Protein AF-A0AA39JK22-F1 (afdb_monomer_lite)

pLDDT: mean 76.34, std 19.69, range [29.34, 96.56]

Sequence (256 aa):
MARPQKKILRDWFTLPRMKRILALLNHPTPYADADSDYSNRDTYIDVVFRILETCFSYKVASALDAFMEADVVDFLGQNRCRYQCVDALAAYITRVSMTERRSSSDTIHLESSTSRSRVDYLYQPNNLFTIAVILAFNQSKWQDSVQSHRKIKQNILALVQLRPNAAAWASCRSRLMHLSRDTHYFATLQLPNFGQIVHAKPEEVQILKGNLQVALDALSECFESRVEAPQSDRDLGAGSIFASKTQTALRRLKRV

Organism: NCBI:txid47425

Secondary structure (DSSP, 8-state):
---HHHHHHHHH--HHHHHHHHHTTSPPPS---TT-SS-HHHHHHHHHHHHHHHHHHTT-HHHHHHHHHTTHHHHHHHS---HHHHHHHHHHHHHHHHHHHHHTTS--TTSHHHHHHHHHHHTSHHHHHHHHHHHHT---TTS-HHHHHHHHHHHHHHHHHH-TT-THHHHHHHHHHHHHH-HHHHHH-EEEETTEEEEPPHHHHHHHHHHHHHHHHHHHHHHHTTT-S--------------SSHHHHHHHTT--

Foldseek 3Di:
DPDPVLVVLQVVDALVNLLVLLVLLVDDDPDPPVPPLFDVSVVSVLVNLVNLLVCLVSLRPSSLVSCLVSVVLVSLVVVDADLSNLSSLLSSLLSLLVVVVVVVVDPDPDCPVVSVVSLVSCLDLSNVLSNLLNLLLNDDVPDDLVVSLVSSLVSLVSNCVSPVPRPSLVSSLVVLVVVLVDPVCLQQHWYDDPNDTHRQDPVSNVSSSVSSVSNSVSSCVSPVVVVPPDPDDDDDDDDDDDDDDVVVVVVVVVPD

Structure (mmCIF, N/CA/C/O backbone):
data_AF-A0AA39JK22-F1
#
_entry.id   AF-A0AA39JK22-F1
#
loop_
_atom_site.group_PDB
_atom_site.id
_atom_site.type_symbol
_atom_site.label_atom_id
_atom_site.label_alt_id
_atom_site.label_comp_id
_atom_site.label_asym_id
_atom_site.label_entity_id
_atom_site.label_seq_id
_atom_site.pdbx_PDB_ins_code
_atom_site.Cartn_x
_atom_site.Cartn_y
_atom_site.Cartn_z
_atom_site.occupancy
_atom_site.B_iso_or_equiv
_atom_site.auth_seq_id
_atom_site.auth_comp_id
_atom_site.auth_asym_id
_atom_site.auth_atom_id
_atom_site.pdbx_PDB_model_num
ATOM 1 N N . MET A 1 1 ? 26.070 15.175 -14.265 1.00 40.62 1 MET A N 1
ATOM 2 C CA . MET A 1 1 ? 26.907 14.209 -13.515 1.00 40.62 1 MET A CA 1
ATOM 3 C C . MET A 1 1 ? 26.036 13.400 -12.558 1.00 40.62 1 MET A C 1
ATOM 5 O O . MET A 1 1 ? 25.379 13.985 -11.706 1.00 40.62 1 MET A O 1
ATOM 9 N N . ALA A 1 2 ? 25.945 12.076 -12.716 1.00 47.75 2 ALA A N 1
ATOM 10 C CA . ALA A 1 2 ? 25.246 11.234 -11.740 1.00 47.75 2 ALA A CA 1
ATOM 11 C C . ALA A 1 2 ? 26.110 11.106 -10.475 1.00 47.75 2 ALA A C 1
ATOM 13 O O . ALA A 1 2 ? 27.293 10.798 -10.587 1.00 47.75 2 ALA A O 1
ATOM 14 N N . ARG A 1 3 ? 25.533 11.341 -9.286 1.00 55.44 3 ARG A N 1
ATOM 15 C CA . ARG A 1 3 ? 26.237 11.156 -8.004 1.00 55.44 3 ARG A CA 1
ATOM 16 C C . ARG A 1 3 ? 26.810 9.726 -7.937 1.00 55.44 3 ARG A C 1
ATOM 18 O O . ARG A 1 3 ? 26.056 8.800 -8.249 1.00 55.44 3 ARG A O 1
ATOM 25 N N . PRO A 1 4 ? 28.075 9.524 -7.526 1.00 61.31 4 PRO A N 1
ATOM 26 C CA . PRO A 1 4 ? 28.760 8.224 -7.575 1.00 61.31 4 PRO A CA 1
ATOM 27 C C . PRO A 1 4 ? 27.971 7.090 -6.898 1.00 61.31 4 PRO A C 1
ATOM 29 O O . PRO A 1 4 ? 27.881 5.990 -7.440 1.00 61.31 4 PRO A O 1
ATOM 32 N N . GLN A 1 5 ? 27.258 7.392 -5.809 1.00 67.75 5 GLN A N 1
ATOM 33 C CA . GLN A 1 5 ? 26.356 6.459 -5.118 1.00 67.75 5 GLN A CA 1
ATOM 34 C C . GLN A 1 5 ? 25.259 5.867 -6.026 1.00 67.75 5 GLN A C 1
ATOM 36 O O . GLN A 1 5 ? 24.953 4.682 -5.948 1.00 67.75 5 GLN A O 1
ATOM 41 N N . LYS A 1 6 ? 24.688 6.653 -6.949 1.00 70.12 6 LYS A N 1
ATOM 42 C CA . LYS A 1 6 ? 23.603 6.196 -7.838 1.00 70.12 6 LYS A CA 1
ATOM 43 C C . LYS A 1 6 ? 24.091 5.230 -8.924 1.00 70.12 6 LYS A C 1
ATOM 45 O O . LYS A 1 6 ? 23.291 4.477 -9.478 1.00 70.12 6 LYS A O 1
ATOM 50 N N . LYS A 1 7 ? 25.369 5.307 -9.304 1.00 76.19 7 LYS A N 1
ATOM 51 C CA . LYS A 1 7 ? 25.965 4.368 -10.262 1.00 76.19 7 LYS A CA 1
ATOM 52 C C . LYS A 1 7 ? 26.197 3.021 -9.573 1.00 76.19 7 LYS A C 1
ATOM 54 O O . LYS A 1 7 ? 25.651 2.027 -10.026 1.00 76.19 7 LYS A O 1
ATOM 59 N N . ILE A 1 8 ? 26.835 3.044 -8.402 1.00 79.94 8 ILE A N 1
ATOM 60 C CA . ILE A 1 8 ? 27.099 1.854 -7.578 1.00 79.94 8 ILE A CA 1
ATOM 61 C C . ILE A 1 8 ? 25.810 1.078 -7.283 1.00 79.94 8 ILE A C 1
ATOM 63 O O . ILE A 1 8 ? 25.758 -0.125 -7.503 1.00 79.94 8 ILE A O 1
ATOM 67 N N . LEU A 1 9 ? 24.742 1.760 -6.854 1.00 77.56 9 LEU A N 1
ATOM 68 C CA . LEU A 1 9 ? 23.468 1.095 -6.556 1.00 77.56 9 LEU A CA 1
ATOM 69 C C . LEU A 1 9 ? 22.842 0.429 -7.790 1.00 77.56 9 LEU A C 1
ATOM 71 O O . LEU A 1 9 ? 22.281 -0.655 -7.677 1.00 77.56 9 LEU A O 1
ATOM 75 N N . ARG A 1 10 ? 22.945 1.044 -8.974 1.00 76.81 10 ARG A N 1
ATOM 76 C CA . ARG A 1 10 ? 22.403 0.457 -10.211 1.00 76.81 10 ARG A CA 1
ATOM 77 C C . ARG A 1 10 ? 23.209 -0.750 -10.678 1.00 76.81 10 ARG A C 1
ATOM 79 O O . ARG A 1 10 ? 22.608 -1.743 -11.069 1.00 76.81 10 ARG A O 1
ATOM 86 N N . ASP A 1 11 ? 24.531 -0.669 -10.584 1.00 82.12 11 ASP A N 1
ATOM 87 C CA . ASP A 1 11 ? 25.431 -1.756 -10.974 1.00 82.12 11 ASP A CA 1
ATOM 88 C C . ASP A 1 11 ? 25.330 -2.932 -9.984 1.00 82.12 11 ASP A C 1
ATOM 90 O O . ASP A 1 11 ? 25.465 -4.097 -10.359 1.00 82.12 11 ASP A O 1
ATOM 94 N N . TRP A 1 12 ? 25.041 -2.640 -8.711 1.00 84.25 12 TRP A N 1
ATOM 95 C CA . TRP A 1 12 ? 24.915 -3.656 -7.675 1.00 84.25 12 TRP A CA 1
ATOM 96 C C . TRP A 1 12 ? 23.549 -4.347 -7.654 1.00 84.25 12 TRP A C 1
ATOM 98 O O . TRP A 1 12 ? 23.503 -5.567 -7.498 1.00 84.25 12 TRP A O 1
ATOM 108 N N . PHE A 1 13 ? 22.446 -3.608 -7.817 1.00 87.62 13 PHE A N 1
ATOM 109 C CA . PHE A 1 13 ? 21.076 -4.131 -7.738 1.00 87.62 13 PHE A CA 1
ATOM 110 C C . PHE A 1 13 ? 20.516 -4.511 -9.117 1.00 87.62 13 PHE A C 1
ATOM 112 O O . PHE A 1 13 ? 19.546 -3.942 -9.627 1.00 87.62 13 PHE A O 1
ATOM 119 N N . THR A 1 14 ? 21.138 -5.519 -9.726 1.00 89.06 14 THR A N 1
ATOM 120 C CA . THR A 1 14 ? 20.622 -6.174 -10.935 1.00 89.06 14 THR A CA 1
ATOM 121 C C . THR A 1 14 ? 19.359 -6.986 -10.630 1.00 89.06 14 THR A C 1
ATOM 123 O O . THR A 1 14 ? 19.131 -7.385 -9.486 1.00 89.06 14 THR A O 1
ATOM 126 N N . LEU A 1 15 ? 18.539 -7.275 -11.647 1.00 84.19 15 LEU A N 1
ATOM 127 C CA . LEU A 1 15 ? 17.299 -8.045 -11.473 1.00 84.19 15 LEU A CA 1
ATOM 128 C C . LEU A 1 15 ? 17.522 -9.412 -10.786 1.00 84.19 15 LEU A C 1
ATOM 130 O O . LEU A 1 15 ? 16.828 -9.682 -9.806 1.00 84.19 15 LEU A O 1
ATOM 134 N N . PRO A 1 16 ? 18.518 -10.242 -11.170 1.00 89.81 16 PRO A N 1
ATOM 135 C CA . PRO A 1 16 ? 18.784 -11.500 -10.468 1.00 89.81 16 PRO A CA 1
ATOM 136 C C . PRO A 1 16 ? 19.134 -11.315 -8.986 1.00 89.81 16 PRO A C 1
ATOM 138 O O . PRO A 1 16 ? 18.730 -12.119 -8.149 1.00 89.81 16 PRO A O 1
ATOM 141 N N . ARG A 1 17 ? 19.869 -10.251 -8.638 1.00 89.00 17 ARG A N 1
ATOM 142 C CA . ARG A 1 17 ? 20.216 -9.954 -7.240 1.00 89.00 17 ARG A CA 1
ATOM 143 C C . ARG A 1 17 ? 19.007 -9.468 -6.452 1.00 89.00 17 ARG A C 1
ATOM 145 O O . ARG A 1 17 ? 18.810 -9.930 -5.334 1.00 89.00 17 ARG A O 1
ATOM 152 N N . MET A 1 18 ? 18.172 -8.613 -7.043 1.00 91.94 18 MET A N 1
ATOM 153 C CA . MET A 1 18 ? 16.914 -8.190 -6.424 1.00 91.94 18 MET A CA 1
ATOM 154 C C . MET A 1 18 ? 15.997 -9.382 -6.142 1.00 91.94 18 MET A C 1
ATOM 156 O O . MET A 1 18 ? 15.485 -9.495 -5.034 1.00 91.94 18 MET A O 1
ATOM 160 N N . LYS A 1 19 ? 15.861 -10.319 -7.088 1.00 88.75 19 LYS A N 1
ATOM 161 C CA . LYS A 1 19 ? 15.086 -11.552 -6.881 1.00 88.75 19 LYS A CA 1
ATOM 162 C C . LYS A 1 19 ? 15.618 -12.394 -5.720 1.00 88.75 19 LYS A C 1
ATOM 164 O O . LYS A 1 19 ? 14.830 -12.859 -4.908 1.00 88.75 19 LYS A O 1
ATOM 169 N N . ARG A 1 20 ? 16.942 -12.547 -5.592 1.00 88.50 20 ARG A N 1
ATOM 170 C CA . ARG A 1 20 ? 17.552 -13.258 -4.449 1.00 88.50 20 ARG A CA 1
ATOM 171 C C . ARG A 1 20 ? 17.284 -12.566 -3.115 1.00 88.50 20 ARG A C 1
ATOM 173 O O . ARG A 1 20 ? 17.022 -13.246 -2.134 1.00 88.50 20 ARG A O 1
ATOM 180 N N . ILE A 1 21 ? 17.338 -11.234 -3.079 1.00 88.44 21 ILE A N 1
ATOM 181 C CA . ILE A 1 21 ? 17.017 -10.460 -1.872 1.00 88.44 21 ILE A CA 1
ATOM 182 C C . ILE A 1 21 ? 15.548 -10.662 -1.493 1.00 88.44 21 ILE A C 1
ATOM 184 O O . ILE A 1 21 ? 15.252 -10.912 -0.332 1.00 88.44 21 ILE A O 1
ATOM 188 N N . LEU A 1 22 ? 14.632 -10.602 -2.463 1.00 89.25 22 LEU A N 1
ATOM 189 C CA . LEU A 1 22 ? 13.202 -10.798 -2.211 1.00 89.25 22 LEU A CA 1
ATOM 190 C C . LEU A 1 22 ? 12.846 -12.242 -1.858 1.00 89.25 22 LEU A C 1
ATOM 192 O O . LEU A 1 22 ? 11.923 -12.453 -1.081 1.00 89.25 22 LEU A O 1
ATOM 196 N N . ALA A 1 23 ? 13.610 -13.229 -2.330 1.00 87.12 23 ALA A N 1
ATOM 197 C CA . ALA A 1 23 ? 13.442 -14.619 -1.911 1.00 87.12 23 ALA A CA 1
ATOM 198 C C . ALA A 1 23 ? 13.618 -14.804 -0.390 1.00 87.12 23 ALA A C 1
ATOM 200 O O . ALA A 1 23 ? 13.025 -15.717 0.178 1.00 87.12 23 ALA A O 1
ATOM 201 N N . LEU A 1 24 ? 14.353 -13.911 0.290 1.00 84.12 24 LEU A N 1
ATOM 202 C CA . LEU A 1 24 ? 14.482 -13.919 1.754 1.00 84.12 24 LEU A CA 1
ATOM 203 C C . LEU A 1 24 ? 13.151 -13.683 2.478 1.00 84.12 24 LEU A C 1
ATOM 205 O O . LEU A 1 24 ? 13.011 -14.128 3.612 1.00 84.12 24 LEU A O 1
ATOM 209 N N . LEU A 1 25 ? 12.167 -13.044 1.834 1.00 82.69 25 LEU A N 1
ATOM 210 C CA . LEU A 1 25 ? 10.823 -12.892 2.402 1.00 82.69 25 LEU A CA 1
ATOM 211 C C . LEU A 1 25 ? 10.130 -14.255 2.583 1.00 82.69 25 LEU A C 1
ATOM 213 O O . LEU A 1 25 ? 9.384 -14.450 3.541 1.00 82.69 25 LEU A O 1
ATOM 217 N N . ASN A 1 26 ? 10.438 -15.217 1.707 1.00 75.62 26 ASN A N 1
ATOM 218 C CA . ASN A 1 26 ? 9.803 -16.535 1.664 1.00 75.62 26 ASN A CA 1
ATOM 219 C C . ASN A 1 26 ? 10.617 -17.638 2.359 1.00 75.62 26 ASN A C 1
ATOM 221 O O . ASN A 1 26 ? 10.155 -18.776 2.436 1.00 75.62 26 ASN A O 1
ATOM 225 N N . HIS A 1 27 ? 11.820 -17.343 2.862 1.00 65.69 27 HIS A N 1
ATOM 226 C CA . HIS A 1 27 ? 12.630 -18.353 3.536 1.00 65.69 27 HIS A CA 1
ATOM 227 C C . HIS A 1 27 ? 12.126 -18.607 4.970 1.00 65.69 27 HIS A C 1
ATOM 229 O O . HIS A 1 27 ? 12.037 -17.662 5.762 1.00 65.69 27 HIS A O 1
ATOM 235 N N . PRO A 1 28 ? 11.844 -19.869 5.354 1.00 53.09 28 PRO A N 1
ATOM 236 C CA . PRO A 1 28 ? 11.747 -20.225 6.763 1.00 53.09 28 PRO A CA 1
ATOM 237 C C . PRO A 1 28 ? 13.120 -19.986 7.399 1.00 53.09 28 PRO A C 1
ATOM 239 O O . PRO A 1 28 ? 14.148 -20.373 6.841 1.00 53.09 28 PRO A O 1
ATOM 242 N N . THR A 1 29 ? 13.160 -19.289 8.532 1.00 51.12 29 THR A N 1
ATOM 243 C CA . THR A 1 29 ? 14.421 -18.991 9.213 1.00 51.12 29 THR A CA 1
ATOM 244 C C . THR A 1 29 ? 15.144 -20.278 9.596 1.00 51.12 29 THR A C 1
ATOM 246 O O . THR A 1 29 ? 14.551 -21.091 10.301 1.00 51.12 29 THR A O 1
ATOM 249 N N . PRO A 1 30 ? 16.422 -20.456 9.213 1.00 41.69 30 PRO A N 1
ATOM 250 C CA . PRO A 1 30 ? 17.189 -21.646 9.583 1.00 41.69 30 PRO A CA 1
ATOM 251 C C . PRO A 1 30 ? 17.598 -21.683 11.066 1.00 41.69 30 PRO A C 1
ATOM 253 O O . PRO A 1 30 ? 18.107 -22.696 11.523 1.00 41.69 30 PRO A O 1
ATOM 256 N N . TYR A 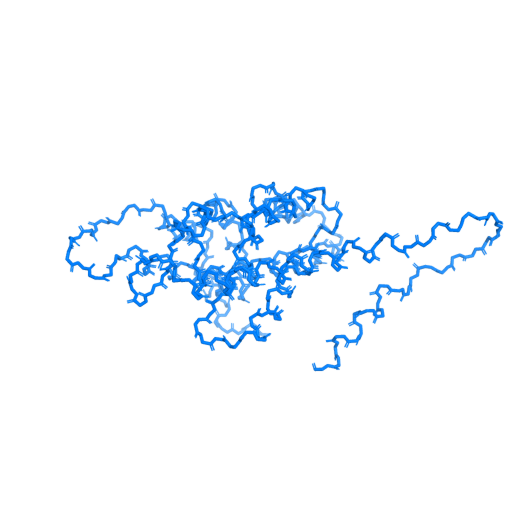1 31 ? 17.356 -20.604 11.817 1.00 44.81 31 TYR A N 1
ATOM 257 C CA . TYR A 1 31 ? 17.679 -20.479 13.238 1.00 44.81 31 TYR A CA 1
ATOM 258 C C . TYR A 1 31 ? 16.470 -19.919 13.981 1.00 44.81 31 TYR A C 1
ATOM 260 O O . TYR A 1 31 ? 16.361 -18.711 14.191 1.00 44.81 31 TYR A O 1
ATOM 268 N N . ALA A 1 32 ? 15.523 -20.795 14.294 1.00 44.53 32 ALA A N 1
ATOM 269 C CA . ALA A 1 32 ? 14.542 -20.554 15.340 1.00 44.53 32 ALA A CA 1
ATOM 270 C C . ALA A 1 32 ? 14.982 -21.367 16.563 1.00 44.53 32 ALA A C 1
ATOM 272 O O . ALA A 1 32 ? 14.368 -22.378 16.892 1.00 44.53 32 ALA A O 1
ATOM 273 N N . ASP A 1 33 ? 16.091 -20.964 17.187 1.00 45.91 33 ASP A N 1
ATOM 274 C CA . ASP A 1 33 ? 16.346 -21.394 18.559 1.00 45.91 33 ASP A CA 1
ATOM 275 C C . ASP A 1 33 ? 15.287 -20.719 19.431 1.00 45.91 33 ASP A C 1
ATOM 277 O O . ASP A 1 33 ? 15.063 -19.510 19.332 1.00 45.91 33 ASP A O 1
ATOM 281 N N . ALA A 1 34 ? 14.601 -21.520 20.244 1.00 49.53 34 ALA A N 1
ATOM 282 C CA . ALA A 1 34 ? 13.425 -21.123 21.016 1.00 49.53 34 ALA A CA 1
ATOM 283 C C . ALA A 1 34 ? 13.681 -19.993 22.039 1.00 49.53 34 ALA A C 1
ATOM 285 O O . ALA A 1 34 ? 12.722 -19.465 22.594 1.00 49.53 34 ALA A O 1
ATOM 286 N N . ASP A 1 35 ? 14.944 -19.599 22.235 1.00 47.78 35 ASP A N 1
ATOM 287 C CA . ASP A 1 35 ? 15.392 -18.642 23.250 1.00 47.78 35 ASP A CA 1
ATOM 288 C C . ASP A 1 35 ? 15.907 -17.303 22.689 1.00 47.78 35 ASP A C 1
ATOM 290 O O . ASP A 1 35 ? 16.307 -16.433 23.464 1.00 47.78 35 ASP A O 1
ATOM 294 N N . SER A 1 36 ? 15.919 -17.076 21.366 1.00 48.78 36 SER A N 1
ATOM 295 C CA . SER A 1 36 ? 16.284 -15.746 20.856 1.00 48.78 36 SER A CA 1
ATOM 296 C C . SER A 1 36 ? 15.066 -14.820 20.848 1.00 48.78 36 SER A C 1
ATOM 298 O O . SER A 1 36 ? 14.185 -14.955 20.000 1.00 48.78 36 SER A O 1
ATOM 300 N N . ASP A 1 37 ? 15.079 -13.821 21.733 1.00 50.34 37 ASP A N 1
ATOM 301 C CA . ASP A 1 37 ? 14.089 -12.731 21.884 1.00 50.34 37 ASP A CA 1
ATOM 302 C C . ASP A 1 37 ? 13.897 -11.854 20.615 1.00 50.34 37 ASP A C 1
ATOM 304 O O . ASP A 1 37 ? 13.168 -10.864 20.612 1.00 50.34 37 ASP A O 1
ATOM 308 N N . TYR A 1 38 ? 14.564 -12.221 19.518 1.00 51.81 38 TYR A N 1
ATOM 309 C CA . TYR A 1 38 ? 14.468 -11.655 18.180 1.00 51.81 38 TYR A CA 1
ATOM 310 C C . TYR A 1 38 ? 14.387 -12.806 17.179 1.00 51.81 38 TYR A C 1
ATOM 312 O O . TYR A 1 38 ? 15.383 -13.492 16.943 1.00 51.81 38 TYR A O 1
ATOM 320 N N . SER A 1 39 ? 13.243 -13.012 16.524 1.00 57.62 39 SER A N 1
ATOM 321 C CA . SER A 1 39 ? 13.246 -13.918 15.377 1.00 57.62 39 SER A CA 1
ATOM 322 C C . SER A 1 39 ? 14.123 -13.271 14.297 1.00 57.62 39 SER A C 1
ATOM 324 O O . SER A 1 39 ? 13.836 -12.171 13.819 1.00 57.62 39 SER A O 1
ATOM 326 N N . ASN A 1 40 ? 15.224 -13.923 13.906 1.00 64.19 40 ASN A N 1
ATOM 327 C CA . ASN A 1 40 ? 16.109 -13.454 12.827 1.00 64.19 40 ASN A CA 1
ATOM 328 C C . ASN A 1 40 ? 15.316 -13.025 11.571 1.00 64.19 40 ASN A C 1
ATOM 330 O O . ASN A 1 40 ? 15.729 -12.135 10.827 1.00 64.19 40 ASN A O 1
ATOM 334 N N . ARG A 1 41 ? 14.133 -13.622 11.376 1.00 69.31 41 ARG A N 1
ATOM 335 C CA . ARG A 1 41 ? 13.179 -13.353 10.299 1.00 69.31 41 ARG A CA 1
ATOM 336 C C . ARG A 1 41 ? 12.742 -11.898 10.235 1.00 69.31 41 ARG A C 1
ATOM 338 O O . ARG A 1 41 ? 12.692 -11.330 9.146 1.00 69.31 41 ARG A O 1
ATOM 345 N N . ASP A 1 42 ? 12.420 -11.304 11.377 1.00 72.56 42 ASP A N 1
ATOM 346 C CA . ASP A 1 42 ? 11.807 -9.982 11.408 1.00 72.56 42 ASP A CA 1
ATOM 347 C C . ASP A 1 42 ? 12.811 -8.908 11.003 1.00 72.56 42 ASP A C 1
ATOM 349 O O . ASP A 1 42 ? 12.502 -8.052 10.174 1.00 72.56 42 ASP A O 1
ATOM 353 N N . THR A 1 43 ? 14.048 -9.050 11.477 1.00 74.38 43 THR A N 1
ATOM 354 C CA . THR A 1 43 ? 15.184 -8.233 11.054 1.00 74.38 43 THR A CA 1
ATOM 355 C C . THR A 1 43 ? 15.443 -8.365 9.553 1.00 74.38 43 THR A C 1
ATOM 357 O O . THR A 1 43 ? 15.669 -7.356 8.884 1.00 74.38 43 THR A O 1
ATOM 360 N N . TYR A 1 44 ? 15.384 -9.578 8.987 1.00 79.62 44 TYR A N 1
ATOM 361 C CA . TYR A 1 44 ? 15.562 -9.761 7.542 1.00 79.62 44 TYR A CA 1
ATOM 362 C C . TYR A 1 44 ? 14.472 -9.060 6.730 1.00 79.62 44 TYR A C 1
ATOM 364 O O . TYR A 1 44 ? 14.795 -8.375 5.759 1.00 79.62 44 TYR A O 1
ATOM 372 N N . ILE A 1 45 ? 13.206 -9.181 7.135 1.00 82.31 45 ILE A N 1
ATOM 373 C CA . ILE A 1 45 ? 12.083 -8.503 6.473 1.00 82.31 45 ILE A CA 1
ATOM 374 C C . ILE A 1 45 ? 12.294 -6.983 6.493 1.00 82.31 45 ILE A C 1
ATOM 376 O O . ILE A 1 45 ? 12.198 -6.329 5.452 1.00 82.31 45 ILE A O 1
ATOM 380 N N . ASP A 1 46 ? 12.656 -6.423 7.646 1.00 81.12 46 ASP A N 1
ATOM 381 C CA . ASP A 1 46 ? 12.880 -4.986 7.800 1.00 81.12 46 ASP A CA 1
ATOM 382 C C . ASP A 1 46 ? 14.052 -4.493 6.931 1.00 81.12 46 ASP A C 1
ATOM 384 O O . ASP A 1 46 ? 13.960 -3.449 6.276 1.00 81.12 46 ASP A O 1
ATOM 388 N N . VAL A 1 47 ? 15.142 -5.268 6.862 1.00 84.31 47 VAL A N 1
ATOM 389 C CA . VAL A 1 47 ? 16.291 -4.986 5.987 1.00 84.31 47 VAL A CA 1
ATOM 390 C C . VAL A 1 47 ? 15.886 -5.030 4.513 1.00 84.31 47 VAL A C 1
ATOM 392 O O . VAL A 1 47 ? 16.257 -4.128 3.757 1.00 84.31 47 VAL A O 1
ATOM 395 N N . VAL A 1 48 ? 15.099 -6.026 4.092 1.00 90.12 48 VAL A N 1
ATOM 396 C CA . VAL A 1 48 ? 14.612 -6.138 2.707 1.00 90.12 48 VAL A CA 1
ATOM 397 C C . VAL A 1 48 ? 13.781 -4.913 2.324 1.00 90.12 48 VAL A C 1
ATOM 399 O O . VAL A 1 48 ? 14.039 -4.307 1.280 1.00 90.12 48 VAL A O 1
ATOM 402 N N . PHE A 1 49 ? 12.838 -4.485 3.169 1.00 90.44 49 PHE A N 1
ATOM 403 C CA . PHE A 1 49 ? 12.021 -3.302 2.879 1.00 90.44 49 PHE A CA 1
ATOM 404 C C . PHE A 1 49 ? 12.836 -2.007 2.860 1.00 90.44 49 PHE A C 1
ATOM 406 O O . PHE A 1 49 ? 12.607 -1.161 1.994 1.00 90.44 49 PHE A O 1
ATOM 413 N N . ARG A 1 50 ? 13.861 -1.880 3.707 1.00 89.00 50 ARG A N 1
ATOM 414 C CA . ARG A 1 50 ? 14.779 -0.731 3.669 1.00 89.00 50 ARG A CA 1
ATOM 415 C C . ARG A 1 50 ? 15.628 -0.693 2.394 1.00 89.00 50 ARG A C 1
ATOM 417 O O . ARG A 1 50 ? 15.863 0.378 1.824 1.00 89.00 50 ARG A O 1
ATOM 424 N N . ILE A 1 51 ? 16.073 -1.857 1.912 1.00 90.94 51 ILE A N 1
ATOM 425 C CA . ILE A 1 51 ? 16.763 -1.980 0.619 1.00 90.94 51 ILE A CA 1
ATOM 426 C C . ILE A 1 51 ? 15.824 -1.566 -0.516 1.00 90.94 51 ILE A C 1
ATOM 428 O O . ILE A 1 51 ? 16.235 -0.802 -1.391 1.00 90.94 51 ILE A O 1
ATOM 432 N N . LEU A 1 52 ? 14.570 -2.026 -0.496 1.00 92.81 52 LEU A N 1
ATOM 433 C CA . LEU A 1 52 ? 13.563 -1.665 -1.496 1.00 92.81 52 LEU A CA 1
ATOM 434 C C . LEU A 1 52 ? 13.293 -0.159 -1.524 1.00 92.81 52 LEU A C 1
ATOM 436 O O . LEU A 1 52 ? 13.404 0.454 -2.586 1.00 92.81 52 LEU A O 1
ATOM 440 N N . GLU A 1 53 ? 13.018 0.451 -0.371 1.00 92.19 53 GLU A N 1
ATOM 441 C CA . GLU A 1 53 ? 12.823 1.899 -0.230 1.00 92.19 53 GLU A CA 1
ATOM 442 C C . GLU A 1 53 ? 14.004 2.684 -0.826 1.00 92.19 53 GLU A C 1
ATOM 444 O O . GLU A 1 53 ? 13.824 3.606 -1.634 1.00 92.19 53 GLU A O 1
ATOM 449 N N . THR A 1 54 ? 15.229 2.264 -0.495 1.00 90.75 54 THR A N 1
ATOM 450 C CA . THR A 1 54 ? 16.459 2.849 -1.041 1.00 90.75 54 THR A CA 1
ATOM 451 C C . THR A 1 54 ? 16.506 2.687 -2.562 1.00 90.75 54 THR A C 1
ATOM 453 O O . THR A 1 54 ? 16.717 3.657 -3.292 1.00 90.75 54 THR A O 1
ATOM 456 N N . CYS A 1 55 ? 16.259 1.485 -3.082 1.00 91.44 55 CYS A N 1
ATOM 457 C CA . CYS A 1 55 ? 16.280 1.217 -4.519 1.00 91.44 55 CYS A CA 1
ATOM 458 C C . CYS A 1 55 ? 15.261 2.072 -5.289 1.00 91.44 55 CYS A C 1
ATOM 460 O O . CYS A 1 55 ? 15.601 2.647 -6.332 1.00 91.44 55 CYS A O 1
ATOM 462 N N . PHE A 1 56 ? 14.040 2.217 -4.768 1.00 92.06 56 PHE A N 1
ATOM 463 C CA . PHE A 1 56 ? 13.007 3.062 -5.368 1.00 92.06 56 PHE A CA 1
ATOM 464 C C . PHE A 1 56 ? 13.409 4.539 -5.356 1.00 92.06 56 PHE A C 1
ATOM 466 O O . PHE A 1 56 ? 13.339 5.202 -6.398 1.00 92.06 56 PHE A O 1
ATOM 473 N N . SER A 1 57 ? 13.944 5.027 -4.234 1.00 88.56 57 SER A N 1
ATOM 474 C CA . SER A 1 57 ? 14.443 6.400 -4.080 1.00 88.56 57 SER A CA 1
ATOM 475 C C . SER A 1 57 ? 15.585 6.724 -5.054 1.00 88.56 57 SER A C 1
ATOM 477 O O . SER A 1 57 ? 15.608 7.786 -5.687 1.00 88.56 57 SER A O 1
ATOM 479 N N . TYR A 1 58 ? 16.502 5.775 -5.268 1.00 87.50 58 TYR A N 1
ATOM 480 C CA . TYR A 1 58 ? 17.623 5.914 -6.204 1.00 87.50 58 TYR A CA 1
ATOM 481 C C . TYR A 1 58 ? 17.291 5.526 -7.654 1.00 87.50 58 TYR A C 1
ATOM 483 O O . TYR A 1 58 ? 18.159 5.613 -8.532 1.00 87.50 58 TYR A O 1
ATOM 491 N N . LYS A 1 59 ? 16.018 5.232 -7.950 1.00 89.00 59 LYS A N 1
ATOM 492 C CA . LYS A 1 59 ? 15.492 4.960 -9.298 1.00 89.00 59 LYS A CA 1
ATOM 493 C C . LYS A 1 59 ? 16.111 3.715 -9.947 1.00 89.00 59 LYS A C 1
ATOM 495 O O . LYS A 1 59 ? 16.355 3.721 -11.155 1.00 89.00 59 LYS A O 1
ATOM 500 N N . VAL A 1 60 ? 16.368 2.671 -9.163 1.00 88.06 60 VAL A N 1
ATOM 501 C 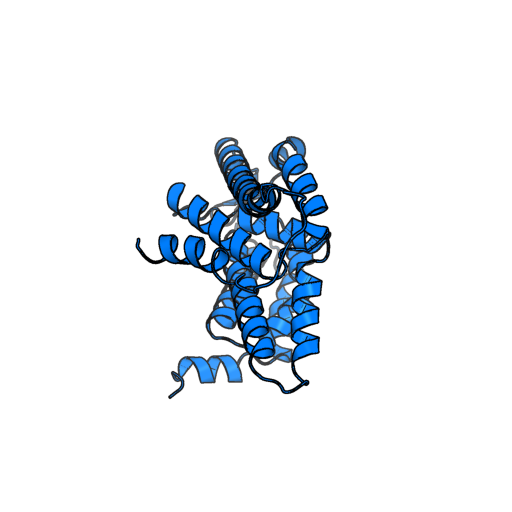CA . VAL A 1 60 ? 16.821 1.364 -9.662 1.00 88.06 60 VAL A CA 1
ATOM 502 C C . VAL A 1 60 ? 15.641 0.665 -10.347 1.00 88.06 60 VAL A C 1
ATOM 504 O O . VAL A 1 60 ? 14.671 0.309 -9.687 1.00 88.06 60 VAL A O 1
ATOM 507 N N . ALA A 1 61 ? 15.699 0.502 -11.673 1.00 86.31 61 ALA A N 1
ATOM 508 C CA . ALA A 1 61 ? 14.599 -0.074 -12.457 1.00 86.31 61 ALA A CA 1
ATOM 509 C C . ALA A 1 61 ? 14.325 -1.540 -12.084 1.00 86.31 61 ALA A C 1
ATOM 511 O O . ALA A 1 61 ? 13.180 -1.887 -11.817 1.00 86.31 61 ALA A O 1
ATOM 512 N N . SER A 1 62 ? 15.383 -2.345 -11.930 1.00 88.12 62 SER A N 1
ATOM 513 C CA . SER A 1 62 ? 15.310 -3.766 -11.563 1.00 88.12 62 SER A CA 1
ATOM 514 C C . SER A 1 62 ? 14.496 -4.044 -10.298 1.00 88.12 62 SER A C 1
ATOM 516 O O . SER A 1 62 ? 13.943 -5.127 -10.146 1.00 88.12 62 SER A O 1
ATOM 518 N N . ALA A 1 63 ? 14.441 -3.086 -9.367 1.00 91.38 63 ALA A N 1
ATOM 519 C CA . ALA A 1 63 ? 13.691 -3.237 -8.129 1.00 91.38 63 ALA A CA 1
ATOM 520 C C . ALA A 1 63 ? 12.175 -3.172 -8.354 1.00 91.38 63 ALA A C 1
ATOM 522 O O . ALA A 1 63 ? 11.438 -3.827 -7.628 1.00 91.38 63 ALA A O 1
ATOM 523 N N . LEU A 1 64 ? 11.704 -2.410 -9.351 1.00 90.50 64 LEU A N 1
ATOM 524 C CA . LEU A 1 64 ? 10.277 -2.334 -9.677 1.00 90.50 64 LEU A CA 1
ATOM 525 C C . LEU A 1 64 ? 9.757 -3.665 -10.218 1.00 90.50 64 LEU A C 1
ATOM 527 O O . LEU A 1 64 ? 8.682 -4.106 -9.820 1.00 90.50 64 LEU A O 1
ATOM 531 N N . ASP A 1 65 ? 10.531 -4.280 -11.112 1.00 89.44 65 ASP A N 1
ATOM 532 C CA . ASP A 1 65 ? 10.174 -5.550 -11.745 1.00 89.44 65 ASP A CA 1
ATOM 533 C C . ASP A 1 65 ? 10.263 -6.688 -10.734 1.00 89.44 65 ASP A C 1
ATOM 535 O O . ASP A 1 65 ? 9.308 -7.437 -10.570 1.00 89.44 65 ASP A O 1
ATOM 539 N N . ALA A 1 66 ? 11.346 -6.737 -9.951 1.00 91.25 66 ALA A N 1
ATOM 540 C CA . ALA A 1 66 ? 11.495 -7.726 -8.891 1.00 91.25 66 ALA A CA 1
ATOM 541 C C . ALA A 1 66 ? 10.362 -7.654 -7.852 1.00 91.25 66 ALA A C 1
ATOM 543 O O . ALA A 1 66 ? 9.883 -8.694 -7.418 1.00 91.25 66 ALA A O 1
ATOM 544 N N . PHE A 1 67 ? 9.917 -6.449 -7.470 1.00 92.75 67 PHE A N 1
ATOM 545 C CA . PHE A 1 67 ? 8.825 -6.266 -6.506 1.00 92.75 67 PHE A CA 1
ATOM 546 C C . PHE A 1 67 ? 7.500 -6.862 -6.998 1.00 92.75 67 PHE A C 1
ATOM 548 O O . PHE A 1 67 ? 6.777 -7.479 -6.221 1.00 92.75 67 PHE A O 1
ATOM 555 N N . MET A 1 68 ? 7.186 -6.671 -8.282 1.00 91.00 68 MET A N 1
ATOM 556 C CA . MET A 1 68 ? 5.988 -7.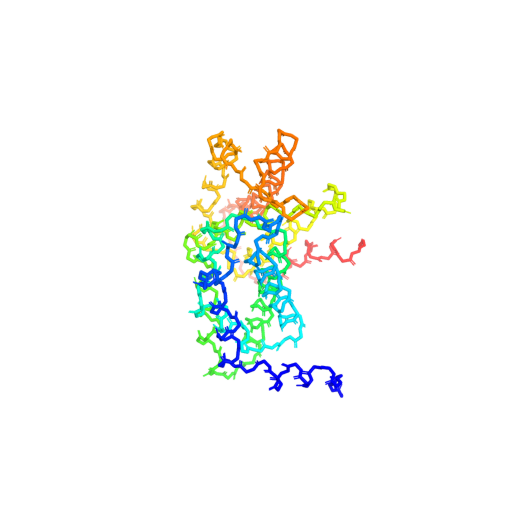231 -8.909 1.00 91.00 68 MET A CA 1
ATOM 557 C C . MET A 1 68 ? 6.127 -8.745 -9.117 1.00 91.00 68 MET A C 1
ATOM 559 O O . MET A 1 68 ? 5.219 -9.491 -8.779 1.00 91.00 68 MET A O 1
ATOM 563 N N . GLU A 1 69 ? 7.266 -9.210 -9.638 1.00 90.25 69 GLU A N 1
ATOM 564 C CA . GLU A 1 69 ? 7.502 -10.633 -9.924 1.00 90.25 69 GLU A CA 1
ATOM 565 C C . GLU A 1 69 ? 7.570 -11.510 -8.667 1.00 90.25 69 GLU A C 1
ATOM 567 O O . GLU A 1 69 ? 7.265 -12.696 -8.735 1.00 90.25 69 GLU A O 1
ATOM 572 N N . ALA A 1 70 ? 7.985 -10.947 -7.531 1.00 89.19 70 ALA A N 1
ATOM 573 C CA . ALA A 1 70 ? 8.022 -11.650 -6.250 1.00 89.19 70 ALA A CA 1
ATOM 574 C C . ALA A 1 70 ? 6.702 -11.562 -5.462 1.00 89.19 70 ALA A C 1
ATOM 576 O O . ALA A 1 70 ? 6.675 -11.996 -4.315 1.00 89.19 70 ALA A O 1
ATOM 577 N N . ASP A 1 71 ? 5.656 -10.964 -6.044 1.00 89.19 71 ASP A N 1
ATOM 578 C CA . ASP A 1 71 ? 4.336 -10.760 -5.433 1.00 89.19 71 ASP A CA 1
ATOM 579 C C . ASP A 1 71 ? 4.406 -10.210 -3.997 1.00 89.19 71 ASP A C 1
ATOM 581 O O . ASP A 1 71 ? 3.813 -10.713 -3.041 1.00 89.19 71 ASP A O 1
ATOM 585 N N . VAL A 1 72 ? 5.205 -9.151 -3.820 1.00 91.56 72 VAL A N 1
ATOM 586 C CA . VAL A 1 72 ? 5.483 -8.589 -2.489 1.00 91.56 72 VAL A CA 1
ATOM 587 C C . VAL A 1 72 ? 4.204 -8.095 -1.800 1.00 91.56 72 VAL A C 1
ATOM 589 O O . VAL A 1 72 ? 4.147 -8.049 -0.573 1.00 91.56 72 VAL A O 1
ATOM 592 N N . VAL A 1 73 ? 3.166 -7.726 -2.558 1.00 91.44 73 VAL A N 1
ATOM 593 C CA . VAL A 1 73 ? 1.895 -7.273 -1.977 1.00 91.44 73 VAL A CA 1
ATOM 594 C C . VAL A 1 73 ? 1.129 -8.443 -1.368 1.00 91.44 73 VAL A C 1
ATOM 596 O O . VAL A 1 73 ? 0.586 -8.277 -0.276 1.00 91.44 73 VAL A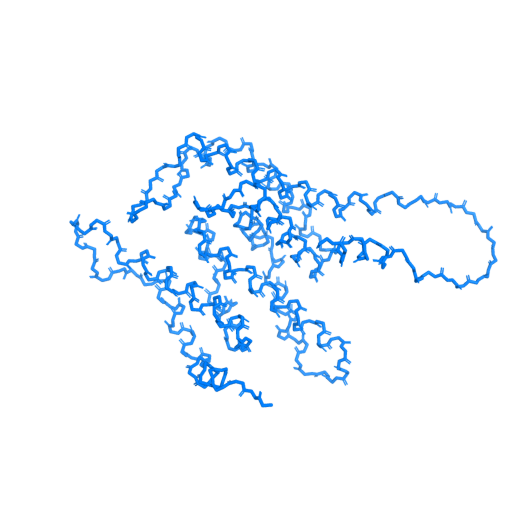 O 1
ATOM 599 N N . ASP A 1 74 ? 1.132 -9.619 -1.997 1.00 89.19 74 ASP A N 1
ATOM 600 C CA . ASP A 1 74 ? 0.551 -10.825 -1.403 1.00 89.19 74 ASP A CA 1
ATOM 601 C C . ASP A 1 74 ? 1.293 -11.228 -0.119 1.00 89.19 74 ASP A C 1
ATOM 603 O O . ASP A 1 74 ? 0.666 -11.395 0.932 1.00 89.19 74 ASP A O 1
ATOM 607 N N . PHE A 1 75 ? 2.635 -11.223 -0.145 1.00 88.75 75 PHE A N 1
ATOM 608 C CA . PHE A 1 75 ? 3.449 -11.441 1.059 1.00 88.75 75 PHE A CA 1
ATOM 609 C C . PHE A 1 75 ? 3.051 -10.490 2.198 1.00 88.75 75 PHE A C 1
ATOM 611 O O . PHE A 1 75 ? 2.891 -10.912 3.346 1.00 88.75 75 PHE A O 1
ATOM 618 N N . LEU A 1 76 ? 2.864 -9.204 1.891 1.00 87.00 76 LEU A N 1
ATOM 619 C CA . LEU A 1 76 ? 2.454 -8.193 2.863 1.00 87.00 76 LEU A CA 1
ATOM 620 C C . LEU A 1 76 ? 1.028 -8.401 3.387 1.00 87.00 76 LEU A C 1
ATOM 622 O O . LEU A 1 76 ? 0.768 -8.130 4.559 1.00 87.00 76 LEU A O 1
ATOM 626 N N . GLY A 1 77 ? 0.116 -8.892 2.545 1.00 84.81 77 GLY A N 1
ATOM 627 C CA . GLY A 1 77 ? -1.243 -9.248 2.950 1.00 84.81 77 GLY A CA 1
ATOM 628 C C . GLY A 1 77 ? -1.263 -10.394 3.961 1.00 84.81 77 GLY A C 1
ATOM 629 O O . GLY A 1 77 ? -2.035 -10.362 4.919 1.00 84.81 77 GLY A O 1
ATOM 630 N N . GLN A 1 78 ? -0.368 -11.368 3.791 1.00 82.38 78 GLN A N 1
ATOM 631 C CA . GLN A 1 78 ? -0.216 -12.505 4.701 1.00 82.38 78 GLN A CA 1
ATOM 632 C C . GLN A 1 78 ? 0.541 -12.132 5.990 1.00 82.38 78 GLN A C 1
ATOM 634 O O . GLN A 1 78 ? 0.229 -12.644 7.064 1.00 82.38 78 GLN A O 1
ATOM 639 N N . ASN A 1 79 ? 1.508 -11.211 5.909 1.00 73.56 79 ASN A N 1
ATOM 640 C CA . ASN A 1 79 ? 2.427 -10.862 7.000 1.00 73.56 79 ASN A CA 1
ATOM 641 C C . ASN A 1 79 ? 2.154 -9.461 7.573 1.00 73.56 79 ASN A C 1
ATOM 643 O O . ASN A 1 79 ? 3.039 -8.608 7.563 1.00 73.56 79 ASN A O 1
ATOM 647 N N . ARG A 1 80 ? 0.913 -9.263 8.050 1.00 67.75 80 ARG A N 1
ATOM 648 C CA . ARG A 1 80 ? 0.342 -8.114 8.797 1.00 67.75 80 ARG A CA 1
ATOM 649 C C . ARG A 1 80 ? 1.257 -6.879 8.963 1.00 67.75 80 ARG A C 1
ATOM 651 O O . ARG A 1 80 ? 2.300 -6.930 9.604 1.00 67.75 80 ARG A O 1
ATOM 658 N N . CYS A 1 81 ? 0.775 -5.753 8.431 1.00 61.47 81 CYS A N 1
ATOM 659 C CA . CYS A 1 81 ? 1.333 -4.391 8.417 1.00 61.47 81 CYS A CA 1
ATOM 660 C C . CYS A 1 81 ? 2.527 -4.100 9.352 1.00 61.47 81 CYS A C 1
ATOM 662 O O . CYS A 1 81 ? 2.376 -3.986 10.568 1.00 61.47 81 CYS A O 1
ATOM 664 N N . ARG A 1 82 ? 3.695 -3.840 8.749 1.00 71.88 82 ARG A N 1
ATOM 665 C CA . ARG A 1 82 ? 4.888 -3.296 9.417 1.00 71.88 82 ARG A CA 1
ATOM 666 C C . ARG A 1 82 ? 5.136 -1.863 8.981 1.00 71.88 82 ARG A C 1
ATOM 668 O O . ARG A 1 82 ? 4.965 -1.536 7.813 1.00 71.88 82 ARG A O 1
ATOM 675 N N . TYR A 1 83 ? 5.608 -1.003 9.873 1.00 71.00 83 TYR A N 1
ATOM 676 C CA . TYR A 1 83 ? 5.807 0.406 9.526 1.00 71.00 83 TYR A CA 1
ATOM 677 C C . TYR A 1 83 ? 6.841 0.602 8.399 1.00 71.00 83 TYR A C 1
ATOM 679 O O . TYR A 1 83 ? 6.665 1.478 7.556 1.00 71.00 83 TYR A O 1
ATOM 687 N N . GLN A 1 84 ? 7.871 -0.248 8.316 1.00 73.88 84 GLN A N 1
ATOM 688 C CA . GLN A 1 84 ? 8.918 -0.172 7.288 1.00 73.88 84 GLN A CA 1
ATOM 689 C C . GLN A 1 84 ? 8.402 -0.487 5.881 1.00 73.88 84 GLN A C 1
ATOM 691 O O . GLN A 1 84 ? 8.960 0.004 4.898 1.00 73.88 84 GLN A O 1
ATOM 696 N N . CYS A 1 85 ? 7.338 -1.290 5.749 1.00 84.75 85 CYS A N 1
ATOM 697 C CA . CYS A 1 85 ? 6.789 -1.575 4.428 1.00 84.75 85 CYS A CA 1
ATOM 698 C C . CYS A 1 85 ? 6.002 -0.387 3.866 1.00 84.75 85 CYS A C 1
ATOM 700 O O . CYS A 1 85 ? 5.931 -0.242 2.648 1.00 84.75 85 CYS A O 1
ATOM 702 N N . VAL A 1 86 ? 5.487 0.504 4.724 1.00 88.06 86 VAL A N 1
ATOM 703 C CA . VAL A 1 86 ? 4.764 1.712 4.304 1.00 88.06 86 VAL A CA 1
ATOM 704 C C . VAL A 1 86 ? 5.660 2.624 3.474 1.00 88.06 86 VAL A C 1
ATOM 706 O O . VAL A 1 86 ? 5.246 3.076 2.407 1.00 88.06 86 VAL A O 1
ATOM 709 N N . ASP A 1 87 ? 6.890 2.868 3.927 1.00 87.88 87 ASP A N 1
ATOM 710 C CA . ASP A 1 87 ? 7.838 3.738 3.223 1.00 87.88 87 ASP A CA 1
ATOM 711 C C . ASP A 1 87 ? 8.286 3.130 1.894 1.00 87.88 87 ASP A C 1
ATOM 713 O O . ASP A 1 87 ? 8.242 3.794 0.854 1.00 87.88 87 ASP A O 1
ATOM 717 N N . ALA A 1 88 ? 8.616 1.837 1.894 1.00 91.12 88 ALA A N 1
ATOM 718 C CA . ALA A 1 88 ? 8.953 1.117 0.673 1.00 91.12 88 ALA A CA 1
ATOM 719 C C . ALA A 1 88 ? 7.794 1.126 -0.341 1.00 91.12 88 ALA A C 1
ATOM 721 O O . ALA A 1 88 ? 8.012 1.361 -1.531 1.00 91.12 88 ALA A O 1
ATOM 722 N N . LEU A 1 89 ? 6.557 0.920 0.117 1.00 92.75 89 LEU A N 1
ATOM 723 C CA . LEU A 1 89 ? 5.369 0.887 -0.732 1.00 92.75 89 LEU A CA 1
ATOM 724 C C . LEU A 1 89 ? 5.002 2.277 -1.267 1.00 92.75 89 LEU A C 1
ATOM 726 O O . LEU A 1 89 ? 4.710 2.426 -2.455 1.00 92.75 89 LEU A O 1
ATOM 730 N N . ALA A 1 90 ? 5.086 3.317 -0.436 1.00 91.56 90 ALA A N 1
ATOM 731 C CA . ALA A 1 90 ? 4.901 4.701 -0.865 1.00 91.56 90 ALA A CA 1
ATOM 732 C C . ALA A 1 90 ? 5.956 5.113 -1.910 1.00 91.56 90 ALA A C 1
ATOM 734 O O . ALA A 1 90 ? 5.632 5.752 -2.921 1.00 91.56 90 ALA A O 1
ATOM 735 N N . ALA A 1 91 ? 7.212 4.695 -1.716 1.00 92.31 91 ALA A N 1
ATOM 736 C CA . ALA A 1 91 ? 8.288 4.910 -2.677 1.00 92.31 91 ALA A CA 1
ATOM 737 C C . ALA A 1 91 ? 8.054 4.139 -3.990 1.00 92.31 91 ALA A C 1
ATOM 739 O O . ALA A 1 91 ? 8.265 4.706 -5.067 1.00 92.31 91 ALA A O 1
ATOM 740 N N . TYR A 1 92 ? 7.556 2.897 -3.925 1.00 94.25 92 TYR A N 1
ATOM 741 C CA . TYR A 1 92 ? 7.159 2.111 -5.099 1.00 94.25 92 TYR A CA 1
ATOM 742 C C . TYR A 1 92 ? 6.073 2.828 -5.912 1.00 94.25 92 TYR A C 1
ATOM 744 O O . TYR A 1 92 ? 6.276 3.103 -7.094 1.00 94.25 92 TYR A O 1
ATOM 752 N N . ILE A 1 93 ? 4.965 3.222 -5.274 1.00 93.62 93 ILE A N 1
ATOM 753 C CA . ILE A 1 93 ? 3.838 3.932 -5.910 1.00 93.62 93 ILE A CA 1
ATOM 754 C C . ILE A 1 93 ? 4.313 5.232 -6.566 1.00 93.62 93 ILE A C 1
ATOM 756 O O . ILE A 1 93 ? 4.021 5.498 -7.735 1.00 93.62 93 ILE A O 1
ATOM 760 N N . THR A 1 94 ? 5.108 6.023 -5.840 1.00 91.75 94 THR A N 1
ATOM 761 C CA . THR A 1 94 ? 5.698 7.264 -6.358 1.00 91.75 94 THR A CA 1
ATOM 762 C C . THR A 1 94 ? 6.554 6.989 -7.592 1.00 91.75 94 THR A C 1
ATOM 764 O O . THR A 1 94 ? 6.484 7.712 -8.592 1.00 91.75 94 THR A O 1
ATOM 767 N N . ARG A 1 95 ? 7.360 5.924 -7.556 1.00 90.31 95 ARG A N 1
ATOM 768 C CA . ARG A 1 95 ? 8.257 5.570 -8.653 1.00 90.31 95 ARG A CA 1
ATOM 769 C C . ARG A 1 95 ? 7.501 5.058 -9.878 1.00 90.31 95 ARG A C 1
ATOM 771 O O . ARG A 1 95 ? 7.870 5.456 -10.987 1.00 90.31 95 ARG A O 1
ATOM 778 N N . VAL A 1 96 ? 6.458 4.249 -9.692 1.00 90.62 96 VAL A N 1
ATOM 779 C CA . VAL A 1 96 ? 5.538 3.833 -10.763 1.00 90.62 96 VAL A CA 1
ATOM 780 C C . VAL A 1 96 ? 4.907 5.075 -11.395 1.00 90.62 96 VAL A C 1
ATOM 782 O O . VAL A 1 96 ? 5.069 5.287 -12.593 1.00 90.62 96 VAL A O 1
ATOM 785 N N . SER A 1 97 ? 4.355 5.992 -10.591 1.00 86.94 97 SER A N 1
ATOM 786 C CA . SER A 1 97 ? 3.736 7.239 -11.078 1.00 86.94 97 SER A CA 1
ATOM 787 C C . SER A 1 97 ? 4.681 8.091 -11.930 1.00 86.94 97 SER A C 1
ATOM 789 O O . SER A 1 97 ? 4.315 8.591 -12.995 1.00 86.94 97 SER A O 1
ATOM 791 N N . MET A 1 98 ? 5.938 8.232 -11.503 1.00 85.25 98 MET A N 1
ATOM 792 C CA . MET A 1 98 ? 6.947 8.961 -12.277 1.00 85.25 98 MET A CA 1
ATOM 793 C C . MET A 1 98 ? 7.320 8.270 -13.594 1.00 85.25 98 MET A C 1
ATOM 795 O O . MET A 1 98 ? 7.760 8.947 -14.523 1.00 85.25 98 MET A O 1
ATOM 799 N N . THR A 1 99 ? 7.216 6.945 -13.661 1.00 82.88 99 THR A N 1
ATOM 800 C CA . THR A 1 99 ? 7.565 6.158 -14.853 1.00 82.88 99 THR A CA 1
ATOM 801 C C . THR A 1 99 ? 6.427 6.202 -15.879 1.00 82.88 99 THR A C 1
ATOM 803 O O . THR A 1 99 ? 6.688 6.430 -17.060 1.00 82.88 99 THR A O 1
ATOM 806 N N . GLU A 1 100 ? 5.172 6.162 -15.420 1.00 76.12 100 GLU A N 1
ATOM 807 C CA . GLU A 1 100 ? 3.974 6.385 -16.249 1.00 76.12 100 GLU A CA 1
ATOM 808 C C . GLU A 1 100 ? 3.977 7.766 -16.923 1.00 76.12 100 GLU A C 1
ATOM 810 O O . GLU A 1 100 ? 3.799 7.890 -18.137 1.00 76.12 100 GLU A O 1
ATOM 815 N N . ARG A 1 101 ? 4.251 8.829 -16.150 1.00 72.62 101 ARG A N 1
ATOM 816 C CA . ARG A 1 101 ? 4.257 10.210 -16.671 1.00 72.62 101 ARG A CA 1
ATOM 817 C C . ARG A 1 101 ? 5.318 10.441 -17.747 1.00 72.62 101 ARG A C 1
ATOM 819 O O . ARG A 1 101 ? 5.090 11.231 -18.653 1.00 72.62 101 ARG A O 1
ATOM 826 N N . ARG A 1 102 ? 6.473 9.774 -17.646 1.00 66.06 102 ARG A N 1
ATOM 827 C CA . ARG A 1 102 ? 7.542 9.859 -18.656 1.00 66.06 102 ARG A CA 1
ATOM 828 C C . ARG A 1 102 ? 7.165 9.124 -19.934 1.00 66.06 102 ARG A C 1
ATOM 830 O O . ARG A 1 102 ? 7.305 9.687 -21.010 1.00 66.06 102 ARG A O 1
ATOM 837 N N . SER A 1 103 ? 6.595 7.929 -19.793 1.00 60.38 103 SER A N 1
ATOM 838 C CA . SER A 1 103 ? 6.122 7.124 -20.928 1.00 60.38 103 SER A CA 1
ATOM 839 C C . SER A 1 103 ? 5.019 7.831 -21.729 1.00 60.38 103 SER A C 1
ATOM 841 O O . SER A 1 103 ? 4.881 7.599 -22.921 1.00 60.38 103 SER A O 1
ATOM 843 N N . SER A 1 104 ? 4.248 8.717 -21.088 1.00 58.19 104 SER A N 1
ATOM 844 C CA . SER A 1 104 ? 3.211 9.527 -21.748 1.00 58.19 104 SER A CA 1
ATOM 845 C C . SER A 1 104 ? 3.754 10.767 -22.477 1.00 58.19 104 SER A C 1
ATOM 847 O O . SER A 1 104 ? 3.028 11.368 -23.262 1.00 58.19 104 SER A O 1
ATOM 849 N N . SER A 1 105 ? 4.995 11.182 -22.192 1.00 56.97 105 SER A N 1
ATOM 850 C CA . SER A 1 105 ? 5.626 12.374 -22.781 1.00 56.97 105 SER A CA 1
ATOM 851 C C . SER A 1 105 ? 6.584 12.039 -23.925 1.00 56.97 105 SER A C 1
ATOM 853 O O . SER A 1 105 ? 6.803 12.892 -24.780 1.00 56.97 105 SER A O 1
ATOM 855 N N . ASP A 1 106 ? 7.141 10.826 -23.943 1.00 51.53 106 ASP A N 1
ATOM 856 C CA . ASP A 1 106 ? 8.054 10.357 -24.982 1.00 51.53 106 ASP A CA 1
ATOM 857 C C . ASP A 1 106 ? 7.300 9.398 -25.918 1.00 51.53 106 ASP A C 1
ATOM 859 O O . ASP A 1 106 ? 7.074 8.230 -25.604 1.00 51.53 106 ASP A O 1
ATOM 863 N N . THR A 1 107 ? 6.883 9.891 -27.086 1.00 46.56 107 THR A N 1
ATOM 864 C CA . THR A 1 107 ? 6.298 9.104 -28.184 1.00 46.56 107 THR A CA 1
ATOM 865 C C . THR A 1 107 ? 7.323 8.143 -28.797 1.00 46.56 107 THR A C 1
ATOM 867 O O . THR A 1 107 ? 7.756 8.367 -29.919 1.00 46.56 107 THR A O 1
ATOM 870 N N . ILE A 1 108 ? 7.719 7.072 -28.095 1.00 45.16 108 ILE A N 1
ATOM 871 C CA . ILE A 1 108 ? 8.306 5.857 -28.695 1.00 45.16 108 ILE A CA 1
ATOM 872 C C . ILE A 1 108 ? 7.837 4.617 -27.906 1.00 45.16 108 ILE A C 1
ATOM 874 O O . ILE A 1 108 ? 8.189 4.387 -26.750 1.00 45.16 108 ILE A O 1
ATOM 878 N N . HIS A 1 109 ? 7.012 3.812 -28.574 1.00 44.09 109 HIS A N 1
ATOM 879 C CA . HIS A 1 109 ? 6.317 2.603 -28.123 1.00 44.09 109 HIS A CA 1
ATOM 880 C C . HIS A 1 109 ? 7.240 1.408 -27.771 1.00 44.09 109 HIS A C 1
ATOM 882 O O . HIS A 1 109 ? 7.220 0.397 -28.469 1.00 44.09 109 HIS A O 1
ATOM 888 N N . LEU A 1 110 ? 8.015 1.456 -26.678 1.00 42.69 110 LEU A N 1
ATOM 889 C CA . LEU A 1 110 ? 8.709 0.235 -26.209 1.00 42.69 110 LEU A CA 1
ATOM 890 C C . LEU A 1 110 ? 8.725 -0.014 -24.687 1.00 42.69 110 LEU A C 1
ATOM 892 O O . LEU A 1 110 ? 8.809 -1.168 -24.286 1.00 42.69 110 LEU A O 1
ATOM 896 N N . GLU A 1 111 ? 8.541 1.000 -23.830 1.00 45.22 111 GLU A N 1
ATOM 897 C CA . GLU A 1 111 ? 8.440 0.810 -22.360 1.00 45.22 111 GLU A CA 1
ATOM 898 C C . GLU A 1 111 ? 7.000 0.872 -21.802 1.00 45.22 111 GLU A C 1
ATOM 900 O O . GLU A 1 111 ? 6.787 0.845 -20.587 1.00 45.22 111 GLU A O 1
ATOM 905 N N . SER A 1 112 ? 5.978 0.948 -22.660 1.00 52.53 112 SER A N 1
ATOM 906 C CA . SER A 1 112 ? 4.589 1.131 -22.207 1.00 52.53 112 SER A CA 1
ATOM 907 C C . SER A 1 112 ? 3.945 -0.136 -21.631 1.00 52.53 112 SER A C 1
ATOM 909 O O . SER A 1 112 ? 3.050 -0.032 -20.791 1.00 52.53 112 SER A O 1
ATOM 911 N N . SER A 1 113 ? 4.402 -1.329 -22.024 1.00 56.97 113 SER A N 1
ATOM 912 C CA . SER A 1 113 ? 3.840 -2.606 -21.562 1.00 56.97 113 SER A CA 1
ATOM 913 C C . SER A 1 113 ? 4.187 -2.897 -20.100 1.00 56.97 113 SER A C 1
ATOM 915 O O . SER A 1 113 ? 3.292 -3.200 -19.313 1.00 56.97 113 SER A O 1
ATOM 917 N N . THR A 1 114 ? 5.453 -2.726 -19.708 1.00 63.38 114 THR A N 1
ATOM 918 C CA . THR A 1 114 ? 5.923 -2.982 -18.333 1.00 63.38 114 THR A CA 1
ATOM 919 C C . THR A 1 114 ? 5.433 -1.927 -17.336 1.00 63.38 114 THR A C 1
ATOM 921 O O . THR A 1 114 ? 5.258 -2.201 -16.154 1.00 63.38 114 THR A O 1
ATOM 924 N N . SER A 1 115 ? 5.205 -0.691 -17.785 1.00 64.94 115 SER A N 1
ATOM 925 C CA . SER A 1 115 ? 4.556 0.352 -16.976 1.00 64.94 115 SER A CA 1
ATOM 926 C C . SER A 1 115 ? 3.103 -0.032 -16.672 1.00 64.94 115 SER A C 1
ATOM 928 O O . SER A 1 115 ? 2.714 -0.202 -15.510 1.00 64.94 115 SER A O 1
ATOM 930 N N . ARG A 1 116 ? 2.337 -0.332 -17.731 1.00 69.88 116 ARG A N 1
ATOM 931 C CA . ARG A 1 116 ? 0.930 -0.729 -17.631 1.00 69.88 116 ARG A CA 1
ATOM 932 C C . ARG A 1 116 ? 0.742 -1.971 -16.760 1.00 69.88 116 ARG A C 1
ATOM 934 O O . ARG A 1 116 ? -0.154 -1.963 -15.922 1.00 69.88 116 ARG A O 1
ATOM 941 N N . SER A 1 117 ? 1.634 -2.961 -16.862 1.00 83.81 117 SER A N 1
ATOM 942 C CA . SER A 1 117 ? 1.588 -4.166 -16.024 1.00 83.81 117 SER A CA 1
ATOM 943 C C . SER A 1 117 ? 1.782 -3.871 -14.533 1.00 83.81 117 SER A C 1
ATOM 945 O O . SER A 1 117 ? 1.108 -4.477 -13.705 1.00 83.81 117 SER A O 1
ATOM 947 N N . ARG A 1 118 ? 2.646 -2.913 -14.163 1.00 89.38 118 ARG A N 1
ATOM 948 C CA . ARG A 1 118 ? 2.860 -2.526 -12.753 1.00 89.38 118 ARG A CA 1
ATOM 949 C C . ARG A 1 118 ? 1.648 -1.796 -12.178 1.00 89.38 118 ARG A C 1
ATOM 951 O O . ARG A 1 118 ? 1.282 -2.027 -11.027 1.00 89.38 118 ARG A O 1
ATOM 958 N N . VAL A 1 119 ? 1.004 -0.934 -12.968 1.00 90.88 119 VAL A N 1
ATOM 959 C CA . VAL A 1 119 ? -0.256 -0.301 -12.550 1.00 90.88 119 VAL A CA 1
ATOM 960 C C . VAL A 1 119 ? -1.369 -1.345 -12.458 1.00 90.88 119 VAL A C 1
ATOM 962 O O . VAL A 1 119 ? -2.111 -1.339 -11.484 1.00 90.88 119 VAL A O 1
ATOM 965 N N . ASP A 1 120 ? -1.477 -2.270 -13.411 1.00 92.19 120 ASP A N 1
ATOM 966 C CA . ASP A 1 120 ? -2.473 -3.346 -13.348 1.00 92.19 120 ASP A CA 1
ATOM 967 C C . ASP A 1 120 ? -2.284 -4.225 -12.106 1.00 92.19 120 ASP A C 1
ATOM 969 O O . ASP A 1 120 ? -3.261 -4.488 -11.410 1.00 92.19 120 ASP A O 1
ATOM 973 N N . TYR A 1 121 ? -1.042 -4.578 -11.759 1.00 92.69 121 TYR A N 1
ATOM 974 C CA . TYR A 1 121 ? -0.703 -5.292 -10.524 1.00 92.69 121 TYR A CA 1
ATOM 975 C C . TYR A 1 121 ? -1.168 -4.550 -9.260 1.00 92.69 121 TYR A C 1
ATOM 977 O O . TYR A 1 121 ? -1.824 -5.149 -8.408 1.00 92.69 121 TYR A O 1
ATOM 985 N N . LEU A 1 122 ? -0.899 -3.241 -9.152 1.00 94.44 122 LEU A N 1
ATOM 986 C CA . LEU A 1 122 ? -1.351 -2.409 -8.023 1.00 94.44 122 LEU A CA 1
ATOM 987 C C . LEU A 1 122 ? -2.881 -2.353 -7.896 1.00 94.44 122 LEU A C 1
ATOM 989 O O . LEU A 1 122 ? -3.407 -2.196 -6.797 1.00 94.44 122 LEU A O 1
ATOM 993 N N . TYR A 1 123 ? -3.587 -2.444 -9.024 1.00 94.81 123 TYR A N 1
ATOM 994 C CA . TYR A 1 123 ? -5.034 -2.263 -9.117 1.00 94.81 123 TYR A CA 1
ATOM 995 C C . TYR A 1 123 ? -5.828 -3.570 -9.188 1.00 94.81 123 TYR A C 1
ATOM 997 O O . TYR A 1 123 ? -7.056 -3.530 -9.323 1.00 94.81 123 TYR A O 1
ATOM 1005 N N . GLN A 1 124 ? -5.169 -4.722 -9.040 1.00 94.69 124 GLN A N 1
ATOM 1006 C CA . GLN A 1 124 ? -5.868 -5.964 -8.728 1.00 94.69 124 GLN A CA 1
ATOM 1007 C C . GLN A 1 124 ? -6.646 -5.788 -7.409 1.00 94.69 124 GLN A C 1
ATOM 1009 O O . GLN A 1 124 ? -6.104 -5.206 -6.467 1.00 94.69 124 GLN A O 1
ATOM 1014 N N . PRO A 1 125 ? -7.901 -6.271 -7.293 1.00 94.31 125 PRO A N 1
ATOM 1015 C CA . PRO A 1 125 ? -8.764 -5.944 -6.153 1.00 94.31 125 PRO A CA 1
ATOM 1016 C C . PRO A 1 125 ? -8.170 -6.261 -4.774 1.00 94.31 125 PRO A C 1
ATOM 1018 O O . PRO A 1 125 ? -8.364 -5.492 -3.832 1.00 94.31 125 PRO A O 1
ATOM 1021 N N . ASN A 1 126 ? -7.445 -7.376 -4.648 1.00 93.19 126 ASN A N 1
ATOM 1022 C CA . ASN A 1 126 ? -6.787 -7.757 -3.398 1.00 93.19 126 ASN A CA 1
ATOM 1023 C C . ASN A 1 126 ? -5.561 -6.895 -3.115 1.00 93.19 126 ASN A C 1
ATOM 1025 O O . ASN A 1 126 ? -5.447 -6.373 -2.010 1.00 93.19 126 ASN A O 1
ATOM 1029 N N . ASN A 1 127 ? -4.718 -6.662 -4.121 1.00 94.88 127 ASN A N 1
ATOM 1030 C CA . ASN A 1 127 ? -3.536 -5.823 -3.970 1.00 94.88 127 ASN A CA 1
ATOM 1031 C C . ASN A 1 127 ? -3.914 -4.399 -3.583 1.00 94.88 127 ASN A C 1
ATOM 1033 O O . ASN A 1 127 ? -3.373 -3.868 -2.619 1.00 94.88 127 ASN A O 1
ATOM 1037 N N . LEU A 1 128 ? -4.898 -3.809 -4.265 1.00 96.25 128 LEU A N 1
ATOM 1038 C CA . LEU A 1 128 ? -5.362 -2.456 -3.978 1.00 96.25 128 LEU A CA 1
ATOM 1039 C C . LEU A 1 128 ? -5.846 -2.318 -2.531 1.00 96.25 128 LEU A C 1
ATOM 1041 O O . LEU A 1 128 ? -5.483 -1.359 -1.850 1.00 96.25 128 LEU A O 1
ATOM 1045 N N . PHE A 1 129 ? -6.627 -3.291 -2.054 1.00 95.38 129 PHE A N 1
ATOM 1046 C CA . PHE A 1 129 ? -7.082 -3.323 -0.668 1.00 95.38 129 PHE A CA 1
ATOM 1047 C C . PHE A 1 129 ? -5.911 -3.449 0.310 1.00 95.38 129 PHE A C 1
ATOM 1049 O O . PHE A 1 129 ? -5.787 -2.618 1.206 1.00 95.38 129 PHE A O 1
ATOM 1056 N N . THR A 1 130 ? -5.031 -4.433 0.118 1.00 93.56 130 THR A N 1
ATOM 1057 C CA . THR A 1 130 ? -3.861 -4.661 0.980 1.00 93.56 130 THR A CA 1
ATOM 1058 C C . THR A 1 130 ? -2.976 -3.419 1.057 1.00 93.56 130 THR A C 1
ATOM 1060 O O . THR A 1 130 ? -2.610 -2.974 2.143 1.00 93.56 130 THR A O 1
ATOM 1063 N N . ILE A 1 131 ? -2.691 -2.801 -0.087 1.00 94.50 131 ILE A N 1
ATOM 1064 C CA . ILE A 1 131 ? -1.904 -1.572 -0.178 1.00 94.50 131 ILE A CA 1
ATOM 1065 C C . ILE A 1 131 ? -2.591 -0.444 0.586 1.00 94.50 131 ILE A C 1
ATOM 1067 O O . ILE A 1 131 ? -1.944 0.228 1.385 1.00 94.50 131 ILE A O 1
ATOM 1071 N N . ALA A 1 132 ? -3.891 -0.230 0.373 1.00 94.88 132 ALA A N 1
ATOM 1072 C CA . ALA A 1 132 ? -4.618 0.835 1.052 1.00 94.88 132 ALA A CA 1
ATOM 1073 C C . ALA A 1 132 ? -4.634 0.646 2.578 1.00 94.88 132 ALA A C 1
ATOM 1075 O O . ALA A 1 132 ? -4.447 1.621 3.304 1.00 94.88 132 ALA A O 1
ATOM 1076 N N . VAL A 1 133 ? -4.778 -0.593 3.064 1.00 92.88 133 VAL A N 1
ATOM 1077 C CA . VAL A 1 133 ? -4.674 -0.919 4.496 1.00 92.88 133 VAL A CA 1
ATOM 1078 C C . VAL A 1 133 ? -3.280 -0.591 5.032 1.00 92.88 133 VAL A C 1
ATOM 1080 O O . VAL A 1 133 ? -3.166 0.094 6.045 1.00 92.88 133 VAL A O 1
ATOM 1083 N N . ILE A 1 134 ? -2.219 -1.010 4.339 1.00 91.19 134 ILE A N 1
ATOM 1084 C CA . ILE A 1 134 ? -0.832 -0.755 4.761 1.00 91.19 134 ILE A CA 1
ATOM 1085 C C . ILE A 1 134 ? -0.537 0.743 4.812 1.00 91.19 134 ILE A C 1
ATOM 1087 O O . ILE A 1 134 ? 0.010 1.235 5.795 1.00 91.19 134 ILE A O 1
ATOM 1091 N N . LEU A 1 135 ? -0.925 1.487 3.775 1.00 92.19 135 LEU A N 1
ATOM 1092 C CA . LEU A 1 135 ? -0.725 2.934 3.728 1.00 92.19 135 LEU A CA 1
ATOM 1093 C C . LEU A 1 135 ? -1.532 3.661 4.807 1.00 92.19 135 LEU A C 1
ATOM 1095 O O . LEU A 1 135 ? -1.056 4.672 5.325 1.00 92.19 135 LEU A O 1
ATOM 1099 N N . ALA A 1 136 ? -2.721 3.157 5.152 1.00 90.88 136 ALA A N 1
ATOM 1100 C CA . ALA A 1 136 ? -3.503 3.661 6.272 1.00 90.88 136 ALA A CA 1
ATOM 1101 C C . ALA A 1 136 ? -2.811 3.357 7.606 1.00 90.88 136 ALA A C 1
ATOM 1103 O O . ALA A 1 136 ? -2.726 4.226 8.461 1.00 90.88 136 ALA A O 1
ATOM 1104 N N . PHE A 1 137 ? -2.221 2.177 7.786 1.00 86.81 137 PHE A N 1
ATOM 1105 C CA . PHE A 1 137 ? -1.555 1.773 9.032 1.00 86.81 137 PHE A CA 1
ATOM 1106 C C . PHE A 1 137 ? -0.158 2.398 9.206 1.00 86.81 137 PHE A C 1
ATOM 1108 O O . PHE A 1 137 ? 0.707 1.851 9.888 1.00 86.81 137 PHE A O 1
ATOM 1115 N N . ASN A 1 138 ? 0.069 3.575 8.618 1.00 75.81 138 ASN A N 1
ATOM 1116 C CA . ASN A 1 138 ? 1.286 4.361 8.762 1.00 75.81 138 ASN A CA 1
ATOM 1117 C C . ASN A 1 138 ? 1.447 4.880 10.201 1.00 75.81 138 ASN A C 1
ATOM 1119 O O . ASN A 1 138 ? 1.149 6.033 10.517 1.00 75.81 138 ASN A O 1
ATOM 1123 N N . GLN A 1 139 ? 1.943 4.016 11.077 1.00 69.69 139 GLN A N 1
ATOM 1124 C CA . GLN A 1 139 ? 2.249 4.334 12.460 1.00 69.69 139 GLN A CA 1
ATOM 1125 C C . GLN A 1 139 ? 3.759 4.228 12.663 1.00 69.69 139 GLN A C 1
ATOM 1127 O O . GLN A 1 139 ? 4.301 3.169 12.968 1.00 69.69 139 GLN A O 1
ATOM 1132 N N . SER A 1 140 ? 4.464 5.346 12.497 1.00 62.44 140 SER A N 1
ATOM 1133 C CA . SER A 1 140 ? 5.781 5.470 13.115 1.00 62.44 140 SER A CA 1
ATOM 1134 C C . SER A 1 140 ? 5.559 5.813 14.583 1.00 62.44 140 SER A C 1
ATOM 1136 O O . SER A 1 140 ? 4.923 6.824 14.876 1.00 62.44 140 SER A O 1
ATOM 1138 N N . LYS A 1 141 ? 6.106 5.010 15.507 1.00 55.84 141 LYS A N 1
ATOM 1139 C CA . LYS A 1 141 ? 6.074 5.278 16.962 1.00 55.84 141 LYS A CA 1
ATOM 1140 C C . LYS A 1 141 ? 6.644 6.652 17.350 1.00 55.84 141 LYS A C 1
ATOM 1142 O O . LYS A 1 141 ? 6.457 7.095 18.474 1.00 55.84 141 LYS A O 1
ATOM 1147 N N . TRP A 1 142 ? 7.326 7.313 16.418 1.00 55.41 142 TRP A N 1
ATOM 1148 C CA . TRP A 1 142 ? 8.021 8.582 16.601 1.00 55.41 142 TRP A CA 1
ATOM 1149 C C . TRP A 1 142 ? 7.344 9.764 15.892 1.00 55.41 142 TRP A C 1
ATOM 1151 O O . TRP A 1 142 ? 7.879 10.869 15.921 1.00 55.41 142 TRP A O 1
ATOM 1161 N N . GLN A 1 143 ? 6.211 9.551 15.211 1.00 63.94 143 GLN A N 1
ATOM 1162 C CA . GLN A 1 143 ? 5.480 10.616 14.520 1.00 63.94 143 GLN A CA 1
ATOM 1163 C C . GLN A 1 143 ? 4.254 11.051 15.318 1.00 63.94 143 GLN A C 1
ATOM 1165 O O . GLN A 1 143 ? 3.447 10.224 15.731 1.00 63.94 143 GLN A O 1
ATOM 1170 N N . ASP A 1 144 ? 4.083 12.366 15.458 1.00 74.25 144 ASP A N 1
ATOM 1171 C CA . ASP A 1 144 ? 2.813 12.946 15.893 1.00 74.25 144 ASP A CA 1
ATOM 1172 C C . ASP A 1 144 ? 1.693 12.598 14.888 1.00 74.25 144 ASP A C 1
ATOM 1174 O O . ASP A 1 144 ? 1.899 12.560 13.666 1.00 74.25 144 ASP A O 1
ATOM 1178 N N . SER A 1 145 ? 0.497 12.374 15.430 1.00 77.75 145 SER A N 1
ATOM 1179 C CA . SER A 1 145 ? -0.781 12.160 14.750 1.00 77.75 145 SER A CA 1
ATOM 1180 C C . SER A 1 145 ? -0.984 13.050 13.517 1.00 77.75 145 SER A C 1
ATOM 1182 O O . SER A 1 145 ? -1.337 12.551 12.449 1.00 77.75 145 SER A O 1
ATOM 1184 N N . VAL A 1 146 ? -0.674 14.350 13.599 1.00 82.44 146 VAL A N 1
ATOM 1185 C CA . VAL A 1 146 ? -0.859 15.296 12.485 1.00 82.44 146 VAL A CA 1
ATOM 1186 C C . VAL A 1 146 ? 0.031 14.946 11.290 1.00 82.44 146 VAL A C 1
ATOM 1188 O O . VAL A 1 146 ? -0.409 14.992 10.135 1.00 82.44 146 VAL A O 1
ATOM 1191 N N . GLN A 1 147 ? 1.289 14.580 11.548 1.00 83.12 147 GLN A N 1
ATOM 1192 C CA . GLN A 1 147 ? 2.227 14.195 10.495 1.00 83.12 147 GLN A CA 1
ATOM 1193 C C . GLN A 1 147 ? 1.836 12.853 9.875 1.00 83.12 147 GLN A C 1
ATOM 1195 O O . GLN A 1 147 ? 1.870 12.719 8.647 1.00 83.12 147 GLN A O 1
ATOM 1200 N N . SER A 1 148 ? 1.408 11.894 10.703 1.00 85.44 148 SER A N 1
ATOM 1201 C CA . SER A 1 148 ? 0.914 10.601 10.224 1.00 85.44 148 SER A CA 1
ATOM 1202 C C . SER A 1 148 ? -0.304 10.779 9.311 1.00 85.44 148 SER A C 1
ATOM 1204 O O . SER A 1 148 ? -0.276 10.322 8.166 1.00 85.44 148 SER A O 1
ATOM 1206 N N . HIS A 1 149 ? -1.314 11.545 9.739 1.00 90.62 149 HIS A N 1
ATOM 1207 C CA . HIS A 1 149 ? -2.520 11.806 8.949 1.00 90.62 149 HIS A CA 1
ATOM 1208 C C . HIS A 1 149 ? -2.200 12.462 7.604 1.00 90.62 149 HIS A C 1
ATOM 1210 O O . HIS A 1 149 ? -2.712 12.044 6.564 1.00 90.62 149 HIS A O 1
ATOM 1216 N N . ARG A 1 150 ? -1.308 13.464 7.591 1.00 90.38 150 ARG A N 1
ATOM 1217 C CA . ARG A 1 150 ? -0.869 14.106 6.344 1.00 90.38 150 ARG A CA 1
ATOM 1218 C C . ARG A 1 150 ? -0.237 13.091 5.391 1.00 90.38 150 ARG A C 1
ATOM 1220 O O . ARG A 1 150 ? -0.553 13.104 4.202 1.00 90.38 150 ARG A O 1
ATOM 1227 N N . LYS A 1 151 ? 0.636 12.221 5.901 1.00 90.00 151 LYS A N 1
ATOM 1228 C CA . LYS A 1 151 ? 1.323 11.202 5.099 1.00 90.00 151 LYS A CA 1
ATOM 1229 C C . LYS A 1 151 ? 0.353 10.138 4.578 1.00 90.00 151 LYS A C 1
ATOM 1231 O O . LYS A 1 151 ? 0.444 9.782 3.407 1.00 90.00 151 LYS A O 1
ATOM 1236 N N . ILE A 1 152 ? -0.628 9.715 5.379 1.00 92.88 152 ILE A N 1
ATOM 1237 C CA . ILE A 1 152 ? -1.713 8.820 4.938 1.00 92.88 152 ILE A CA 1
ATOM 1238 C C . ILE A 1 152 ? -2.464 9.448 3.762 1.00 92.88 152 ILE A C 1
ATOM 1240 O O . ILE A 1 152 ? -2.536 8.842 2.692 1.00 92.88 152 ILE A O 1
ATOM 1244 N N . LYS A 1 153 ? -2.947 10.693 3.911 1.00 93.38 153 LYS A N 1
ATOM 1245 C CA . LYS A 1 153 ? -3.655 11.401 2.832 1.00 93.38 153 LYS A CA 1
ATOM 1246 C C . LYS A 1 153 ? -2.803 11.486 1.563 1.00 93.38 153 LYS A C 1
ATOM 1248 O O . LYS A 1 153 ? -3.284 11.167 0.480 1.00 93.38 153 LYS A O 1
ATOM 1253 N N . GLN A 1 154 ? -1.531 11.869 1.683 1.00 92.62 154 GLN A N 1
ATOM 1254 C CA . GLN A 1 154 ? -0.610 11.963 0.543 1.00 92.62 154 GLN A CA 1
ATOM 1255 C C . GLN A 1 154 ? -0.403 10.619 -0.163 1.00 92.62 154 GLN A C 1
ATOM 1257 O O . GLN A 1 154 ? -0.449 10.565 -1.392 1.00 92.62 154 GLN A O 1
ATOM 1262 N N . ASN A 1 155 ? -0.207 9.543 0.598 1.00 92.81 155 ASN A N 1
ATOM 1263 C CA . ASN A 1 155 ? 0.005 8.204 0.060 1.00 92.81 155 ASN A CA 1
ATOM 1264 C C . ASN A 1 155 ? -1.236 7.680 -0.674 1.00 92.81 155 ASN A C 1
ATOM 1266 O O . ASN A 1 155 ? -1.127 7.185 -1.797 1.00 92.81 155 ASN A O 1
ATOM 1270 N N . ILE A 1 156 ? -2.421 7.845 -0.079 1.00 94.75 156 ILE A N 1
ATOM 1271 C CA . ILE A 1 156 ? -3.697 7.477 -0.704 1.00 94.75 156 ILE A CA 1
ATOM 1272 C C . ILE A 1 156 ? -3.930 8.293 -1.980 1.00 94.75 156 ILE A C 1
ATOM 1274 O O . ILE A 1 156 ? -4.243 7.724 -3.025 1.00 94.75 156 ILE A O 1
ATOM 1278 N N . LEU A 1 157 ? -3.695 9.608 -1.942 1.00 93.06 157 LEU A N 1
ATOM 1279 C CA . LEU A 1 157 ? -3.812 10.473 -3.118 1.00 93.06 157 LEU A CA 1
ATOM 1280 C C . LEU A 1 157 ? -2.851 10.059 -4.238 1.00 93.06 157 LEU A C 1
ATOM 1282 O O . LEU A 1 157 ? -3.252 10.017 -5.401 1.00 93.06 157 LEU A O 1
ATOM 1286 N N . ALA A 1 158 ? -1.597 9.739 -3.910 1.00 92.19 158 ALA A N 1
ATOM 1287 C CA . ALA A 1 158 ? -0.616 9.273 -4.887 1.00 92.19 158 ALA A CA 1
ATOM 1288 C C . ALA A 1 158 ? -1.067 7.970 -5.563 1.00 92.19 158 ALA A C 1
ATOM 1290 O O . ALA A 1 158 ? -0.922 7.830 -6.780 1.00 92.19 158 ALA A O 1
ATOM 1291 N N . LEU A 1 159 ? -1.660 7.052 -4.793 1.00 94.88 159 LEU A N 1
ATOM 1292 C CA . LEU A 1 159 ? -2.222 5.814 -5.316 1.00 94.88 159 LEU A CA 1
ATOM 1293 C C . LEU A 1 159 ? -3.412 6.094 -6.241 1.00 94.88 159 LEU A C 1
ATOM 1295 O O . LEU A 1 159 ? -3.381 5.641 -7.381 1.00 94.88 159 LEU A O 1
ATOM 1299 N N . VAL A 1 160 ? -4.398 6.898 -5.818 1.00 93.69 160 VAL A N 1
ATOM 1300 C CA . VAL A 1 160 ? -5.573 7.293 -6.631 1.00 93.69 160 VAL A CA 1
ATOM 1301 C C . VAL A 1 160 ? -5.161 7.958 -7.943 1.00 93.69 160 VAL A C 1
ATOM 1303 O O . VAL A 1 160 ? -5.717 7.648 -8.996 1.00 93.69 160 VAL A O 1
ATOM 1306 N N . GLN A 1 161 ? -4.156 8.835 -7.913 1.00 90.56 161 GLN A N 1
ATOM 1307 C CA . GLN A 1 161 ? -3.682 9.554 -9.099 1.00 90.56 161 GLN A CA 1
ATOM 1308 C C . GLN A 1 161 ? -3.114 8.643 -10.196 1.00 90.56 161 GLN A C 1
ATOM 1310 O O . GLN A 1 161 ? -3.068 9.074 -11.347 1.00 90.56 161 GLN A O 1
ATOM 1315 N N . LEU A 1 162 ? -2.694 7.412 -9.878 1.00 89.75 162 LEU A N 1
ATOM 1316 C CA . LEU A 1 162 ? -2.247 6.449 -10.892 1.00 89.75 162 LEU A CA 1
ATOM 1317 C C . LEU A 1 162 ? -3.387 6.007 -11.815 1.00 89.75 162 LEU A C 1
ATOM 1319 O O . LEU A 1 162 ? -3.179 5.849 -13.016 1.00 89.75 162 LEU A O 1
ATOM 1323 N N . ARG A 1 163 ? -4.589 5.801 -11.269 1.00 90.06 163 ARG A N 1
ATOM 1324 C CA . ARG A 1 163 ? -5.768 5.382 -12.033 1.00 90.06 163 ARG A CA 1
ATOM 1325 C C . ARG A 1 163 ? -7.041 5.873 -11.332 1.00 90.06 163 ARG A C 1
ATOM 1327 O O . ARG A 1 163 ? -7.742 5.096 -10.678 1.00 90.06 163 ARG A O 1
ATOM 1334 N N . PRO A 1 164 ? -7.388 7.161 -11.497 1.00 88.44 164 PRO A N 1
ATOM 1335 C CA . PRO A 1 164 ? -8.474 7.782 -10.742 1.00 88.44 164 PRO A CA 1
ATOM 1336 C C . PRO A 1 164 ? -9.862 7.253 -11.125 1.00 88.44 164 PRO A C 1
ATOM 1338 O O . PRO A 1 164 ? -10.811 7.466 -10.388 1.00 88.44 164 PRO A O 1
ATOM 1341 N N . ASN A 1 165 ? -9.994 6.559 -12.261 1.00 87.75 165 ASN A N 1
ATOM 1342 C CA . ASN A 1 165 ? -11.261 5.999 -12.746 1.00 87.75 165 ASN A CA 1
ATOM 1343 C C . ASN A 1 165 ? -11.337 4.470 -12.569 1.00 87.75 165 ASN A C 1
ATOM 1345 O O . ASN A 1 165 ? -12.151 3.820 -13.218 1.00 87.75 165 ASN A O 1
ATOM 1349 N N . ALA A 1 166 ? -10.452 3.861 -11.769 1.00 90.56 166 ALA A N 1
ATOM 1350 C CA . ALA A 1 166 ? -10.451 2.410 -11.604 1.00 90.56 166 ALA A CA 1
ATOM 1351 C C . ALA A 1 166 ? -11.718 1.928 -10.881 1.00 90.56 166 ALA A C 1
ATOM 1353 O O . ALA A 1 166 ? -11.973 2.329 -9.746 1.00 90.56 166 ALA A O 1
ATOM 1354 N N . ALA A 1 167 ? -12.454 0.990 -11.485 1.00 90.38 167 ALA A N 1
ATOM 1355 C CA . ALA A 1 167 ? -13.627 0.367 -10.862 1.00 90.38 167 ALA A CA 1
ATOM 1356 C C . ALA A 1 167 ? -13.293 -0.352 -9.536 1.00 90.38 167 ALA A C 1
ATOM 1358 O O . ALA A 1 167 ? -14.123 -0.414 -8.629 1.00 90.38 167 ALA A O 1
ATOM 1359 N N . ALA A 1 168 ? -12.050 -0.829 -9.387 1.00 93.88 168 ALA A N 1
ATOM 1360 C CA . ALA A 1 168 ? -11.558 -1.479 -8.173 1.00 93.88 168 ALA A CA 1
ATOM 1361 C C . ALA A 1 168 ? -11.654 -0.587 -6.915 1.00 93.88 168 ALA A C 1
ATOM 1363 O O . ALA A 1 168 ? -11.758 -1.115 -5.807 1.00 93.88 168 ALA A O 1
ATOM 1364 N N . TRP A 1 169 ? -11.693 0.747 -7.061 1.00 94.69 169 TRP A N 1
ATOM 1365 C CA . TRP A 1 169 ? -11.831 1.667 -5.928 1.00 94.69 169 TRP A CA 1
ATOM 1366 C C . TRP A 1 169 ? -13.141 1.496 -5.160 1.00 94.69 169 TRP A C 1
ATOM 1368 O O . TRP A 1 169 ? -13.131 1.616 -3.937 1.00 94.69 169 TRP A O 1
ATOM 1378 N N . ALA A 1 170 ? -14.250 1.183 -5.837 1.00 92.19 170 ALA A N 1
ATOM 1379 C CA . ALA A 1 170 ? -15.537 0.976 -5.172 1.00 92.19 170 ALA A CA 1
ATOM 1380 C C . ALA A 1 170 ? -15.478 -0.226 -4.213 1.00 92.19 170 ALA A C 1
ATOM 1382 O O . ALA A 1 170 ? -15.831 -0.111 -3.038 1.00 92.19 170 ALA A O 1
ATOM 1383 N N . SER A 1 171 ? -14.936 -1.352 -4.692 1.00 94.50 171 SER A N 1
ATOM 1384 C CA . SER A 1 171 ? -14.714 -2.549 -3.872 1.00 94.50 171 SER A CA 1
ATOM 1385 C C . SER A 1 171 ? -13.712 -2.283 -2.744 1.00 94.50 171 SER A C 1
ATOM 1387 O O . SER A 1 171 ? -13.979 -2.623 -1.593 1.00 94.50 171 SER A O 1
ATOM 1389 N N . CYS A 1 172 ? -12.596 -1.605 -3.037 1.00 96.50 172 CYS A N 1
ATOM 1390 C CA . CYS A 1 172 ? -11.592 -1.256 -2.033 1.00 96.50 172 CYS A CA 1
ATOM 1391 C C . CYS A 1 172 ? -12.182 -0.397 -0.903 1.00 96.50 172 CYS A C 1
ATOM 1393 O O . CYS A 1 172 ? -11.995 -0.723 0.266 1.00 96.50 172 CYS A O 1
ATOM 1395 N N . ARG A 1 173 ? -12.934 0.666 -1.228 1.00 95.31 173 ARG A N 1
ATOM 1396 C CA . ARG A 1 173 ? -13.594 1.534 -0.234 1.00 95.31 173 ARG A CA 1
ATOM 1397 C C . ARG A 1 173 ? -14.569 0.748 0.638 1.00 95.31 173 ARG A C 1
ATOM 1399 O O . ARG A 1 173 ? -14.521 0.875 1.856 1.00 95.31 173 ARG A O 1
ATOM 1406 N N . SER A 1 174 ? -15.408 -0.093 0.031 1.00 94.62 174 SER A N 1
ATOM 1407 C CA . SER A 1 174 ? -16.351 -0.944 0.767 1.00 94.62 174 SER A CA 1
ATOM 1408 C C . SER A 1 174 ? -15.632 -1.882 1.747 1.00 94.62 174 SER A C 1
ATOM 1410 O O . SER A 1 174 ? -15.997 -1.948 2.920 1.00 94.62 174 SER A O 1
ATOM 1412 N N . ARG A 1 175 ? -14.545 -2.531 1.310 1.00 96.56 175 ARG A N 1
ATOM 1413 C CA . ARG A 1 175 ? -13.734 -3.410 2.167 1.00 96.56 175 ARG A CA 1
ATOM 1414 C C . ARG A 1 175 ? -13.035 -2.653 3.299 1.00 96.56 175 ARG A C 1
ATOM 1416 O O . ARG A 1 175 ? -12.995 -3.157 4.415 1.00 96.56 175 ARG A O 1
ATOM 1423 N N . LEU A 1 176 ? -12.513 -1.449 3.048 1.00 95.38 176 LEU A N 1
ATOM 1424 C CA . LEU A 1 176 ? -11.903 -0.607 4.090 1.00 95.38 176 LEU A CA 1
ATOM 1425 C C . LEU A 1 176 ? -12.939 -0.149 5.130 1.00 95.38 176 LEU A C 1
ATOM 1427 O O . LEU A 1 176 ? -12.653 -0.172 6.324 1.00 95.38 176 LEU A O 1
ATOM 1431 N N . MET A 1 177 ? -14.154 0.202 4.693 1.00 95.31 177 MET A N 1
ATOM 1432 C CA . MET A 1 177 ? -15.278 0.523 5.586 1.00 95.31 177 MET A CA 1
ATOM 1433 C C . MET A 1 177 ? -15.711 -0.676 6.436 1.00 95.31 177 MET A C 1
ATOM 1435 O O . MET A 1 177 ? -16.082 -0.507 7.594 1.00 95.31 177 MET A O 1
ATOM 1439 N N . HIS A 1 178 ? -15.685 -1.886 5.873 1.00 96.12 178 HIS A N 1
ATOM 1440 C CA . HIS A 1 178 ? -15.943 -3.103 6.640 1.00 96.12 178 HIS A CA 1
ATOM 1441 C C . HIS A 1 178 ? -14.833 -3.340 7.671 1.00 96.12 178 HIS A C 1
ATOM 1443 O O . HIS A 1 178 ? -15.118 -3.541 8.849 1.00 96.12 178 HIS A O 1
ATOM 1449 N N . LEU A 1 179 ? -13.568 -3.241 7.248 1.00 93.94 179 LEU A N 1
ATOM 1450 C CA . LEU A 1 179 ? -12.408 -3.426 8.118 1.00 93.94 179 LEU A CA 1
ATOM 1451 C C . LEU A 1 179 ? -12.406 -2.453 9.305 1.00 93.94 179 LEU A C 1
ATOM 1453 O O . LEU A 1 179 ? -12.093 -2.867 10.414 1.00 93.94 179 LEU A O 1
ATOM 1457 N N . SER A 1 180 ? -12.796 -1.185 9.119 1.00 92.19 180 SER A N 1
ATOM 1458 C CA . SER A 1 180 ? -12.822 -0.199 10.217 1.00 92.19 180 SER A CA 1
ATOM 1459 C C . SER A 1 180 ? -13.789 -0.563 11.345 1.00 92.19 180 SER A C 1
ATOM 1461 O O . SER A 1 180 ? -13.612 -0.129 12.488 1.00 92.19 180 SER A O 1
ATOM 1463 N N . ARG A 1 181 ? -14.773 -1.414 11.042 1.00 92.62 181 ARG A N 1
ATOM 1464 C CA . ARG A 1 181 ? -15.788 -1.917 11.971 1.00 92.62 181 ARG A CA 1
ATOM 1465 C C . ARG A 1 181 ? -15.501 -3.338 12.459 1.00 92.62 181 ARG A C 1
ATOM 1467 O O . ARG A 1 181 ? -16.188 -3.804 13.363 1.00 92.62 181 ARG A O 1
ATOM 1474 N N . ASP A 1 182 ? -14.494 -4.011 11.907 1.00 93.12 182 ASP A N 1
ATOM 1475 C CA . ASP A 1 182 ? -14.189 -5.409 12.201 1.00 93.12 182 ASP A CA 1
ATOM 1476 C C . ASP A 1 182 ? -13.466 -5.558 13.547 1.00 93.12 182 ASP A C 1
ATOM 1478 O O . ASP A 1 182 ? -12.243 -5.458 13.659 1.00 93.12 182 ASP A O 1
ATOM 1482 N N . THR A 1 183 ? -14.234 -5.806 14.604 1.00 90.00 183 THR A N 1
ATOM 1483 C CA . THR A 1 183 ? -13.696 -6.005 15.954 1.00 90.00 183 THR A CA 1
ATOM 1484 C C . THR A 1 183 ? -12.824 -7.252 16.067 1.00 90.00 183 THR A C 1
ATOM 1486 O O . THR A 1 183 ? -11.881 -7.248 16.855 1.00 90.00 183 THR A O 1
ATOM 1489 N N . HIS A 1 184 ? -13.107 -8.303 15.294 1.00 90.12 184 HIS A N 1
ATOM 1490 C CA . HIS A 1 184 ? -12.353 -9.553 15.353 1.00 90.12 184 HIS A CA 1
ATOM 1491 C C . HIS A 1 184 ? -10.958 -9.389 14.741 1.00 90.12 184 HIS A C 1
ATOM 1493 O O . HIS A 1 184 ? -9.964 -9.834 15.322 1.00 90.12 184 HIS A O 1
ATOM 1499 N N . TYR A 1 185 ? -10.867 -8.675 13.617 1.00 88.81 185 TYR A N 1
ATOM 1500 C CA . TYR A 1 185 ? -9.589 -8.321 13.012 1.00 88.81 185 TYR A CA 1
ATOM 1501 C C . TYR A 1 185 ? -8.689 -7.585 14.009 1.00 88.81 185 TYR A C 1
ATOM 1503 O O . TYR A 1 185 ? -7.559 -8.007 14.242 1.00 88.81 185 TYR A O 1
ATOM 1511 N N . PHE A 1 186 ? -9.195 -6.529 14.656 1.00 88.12 186 PHE A N 1
ATOM 1512 C CA . PHE A 1 186 ? -8.396 -5.756 15.612 1.00 88.12 186 PHE A CA 1
ATOM 1513 C C . PHE A 1 186 ? -8.068 -6.526 16.895 1.00 88.12 186 PHE A C 1
ATOM 1515 O O . PHE A 1 186 ? -6.981 -6.343 17.432 1.00 88.12 186 PHE A O 1
ATOM 1522 N N . ALA A 1 187 ? -8.956 -7.407 17.365 1.00 85.69 187 ALA A N 1
ATOM 1523 C CA . ALA A 1 187 ? -8.690 -8.242 18.537 1.00 85.69 187 ALA A CA 1
ATOM 1524 C C . ALA A 1 187 ? -7.552 -9.245 18.292 1.00 85.69 187 ALA A C 1
ATOM 1526 O O . ALA A 1 187 ? -6.764 -9.538 19.189 1.00 85.69 187 ALA A O 1
ATOM 1527 N N . THR A 1 188 ? -7.447 -9.763 17.068 1.00 86.94 188 THR A N 1
ATOM 1528 C CA . THR A 1 188 ? -6.376 -10.695 16.702 1.00 86.94 188 THR A CA 1
ATOM 1529 C C . THR A 1 188 ? -5.147 -9.994 16.140 1.00 86.94 188 THR A C 1
ATOM 1531 O O . THR A 1 188 ? -4.142 -10.671 15.934 1.00 86.94 188 THR A O 1
ATOM 1534 N N . LEU A 1 189 ? -5.196 -8.680 15.892 1.00 84.88 189 LEU A N 1
ATOM 1535 C CA . LEU A 1 189 ? -4.121 -7.929 15.254 1.00 84.88 189 LEU A CA 1
ATOM 1536 C C . LEU A 1 189 ? -2.852 -7.976 16.103 1.00 84.88 189 LEU A C 1
ATOM 1538 O O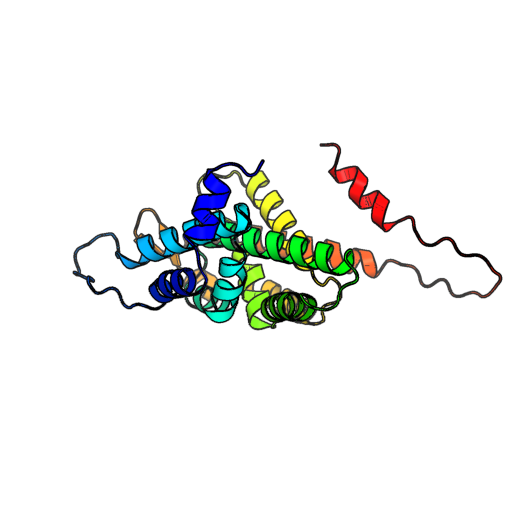 . LEU A 1 189 ? -2.869 -7.743 17.311 1.00 84.88 189 LEU A O 1
ATOM 1542 N N . GLN A 1 190 ? -1.746 -8.261 15.432 1.00 81.69 190 GLN A N 1
ATOM 1543 C CA . GLN A 1 190 ? -0.424 -8.328 16.025 1.00 81.69 190 GLN A CA 1
ATOM 1544 C C . GLN A 1 190 ? 0.466 -7.270 15.379 1.00 81.69 190 GLN A C 1
ATOM 1546 O O . GLN A 1 190 ? 0.462 -7.132 14.154 1.00 81.69 190 GLN A O 1
ATOM 1551 N N . LEU A 1 191 ? 1.198 -6.525 16.205 1.00 77.56 191 LEU A N 1
ATOM 1552 C CA . LEU A 1 191 ? 2.065 -5.426 15.798 1.00 77.56 191 LEU A CA 1
ATOM 1553 C C . LEU A 1 191 ? 3.495 -5.646 16.319 1.00 77.56 191 LEU A C 1
ATOM 1555 O O . LEU A 1 191 ? 3.675 -6.174 17.421 1.00 77.56 191 LEU A O 1
ATOM 1559 N N . PRO A 1 192 ? 4.524 -5.207 15.573 1.00 72.19 192 PRO A N 1
ATOM 1560 C CA . PRO A 1 192 ? 5.896 -5.214 16.067 1.00 72.19 192 PRO A CA 1
ATOM 1561 C C . PRO A 1 192 ? 6.097 -4.240 17.244 1.00 72.19 192 PRO A C 1
ATOM 1563 O O . PRO A 1 192 ? 5.816 -3.039 17.155 1.00 72.19 192 PRO A O 1
ATOM 1566 N N . ASN A 1 193 ? 6.665 -4.727 18.345 1.00 70.12 193 ASN A N 1
ATOM 1567 C CA . ASN A 1 193 ? 7.019 -3.954 19.527 1.00 70.12 193 ASN A CA 1
ATOM 1568 C C . ASN A 1 193 ? 8.399 -4.353 20.073 1.00 70.12 193 ASN A C 1
ATOM 1570 O O . ASN A 1 193 ? 8.537 -5.398 20.691 1.00 70.12 193 ASN A O 1
ATOM 1574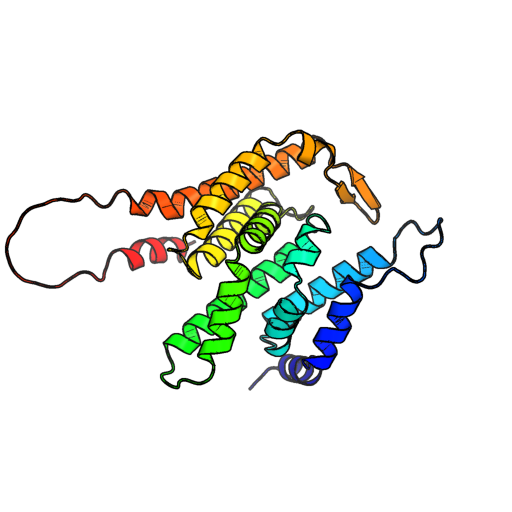 N N . PHE A 1 194 ? 9.410 -3.499 19.857 1.00 65.69 194 PHE A N 1
ATOM 1575 C CA . PHE A 1 194 ? 10.777 -3.658 20.386 1.00 65.69 194 PHE A CA 1
ATOM 1576 C C . PHE A 1 194 ? 11.385 -5.064 20.200 1.00 65.69 194 PHE A C 1
ATOM 1578 O O . PHE A 1 194 ? 12.040 -5.575 21.096 1.00 65.69 194 PHE A O 1
ATOM 1585 N N . GLY A 1 195 ? 11.197 -5.672 19.025 1.00 59.97 195 GLY A N 1
ATOM 1586 C CA . GLY A 1 195 ? 11.738 -7.004 18.709 1.00 59.97 195 GLY A CA 1
ATOM 1587 C C . GLY A 1 195 ? 10.760 -8.162 18.897 1.00 59.97 195 GLY A C 1
ATOM 1588 O O . GLY A 1 195 ? 11.028 -9.253 18.413 1.00 59.97 195 GLY A O 1
ATOM 1589 N N . GLN A 1 196 ? 9.600 -7.915 19.508 1.00 66.12 196 GLN A N 1
ATOM 1590 C CA . GLN A 1 196 ? 8.554 -8.918 19.698 1.00 66.12 196 GLN A CA 1
ATOM 1591 C C . GLN A 1 196 ? 7.311 -8.595 18.865 1.00 66.12 196 GLN A C 1
ATOM 1593 O O . GLN A 1 196 ? 7.009 -7.434 18.588 1.00 66.12 196 GLN A O 1
ATOM 1598 N N . ILE A 1 197 ? 6.559 -9.623 18.481 1.00 72.88 197 ILE A N 1
ATOM 1599 C CA . ILE A 1 197 ? 5.231 -9.476 17.881 1.00 72.88 197 ILE A CA 1
ATOM 1600 C C . ILE A 1 197 ? 4.207 -9.608 19.008 1.00 72.88 197 ILE A C 1
ATOM 1602 O O . ILE A 1 197 ? 4.063 -10.676 19.597 1.00 72.88 197 ILE A O 1
ATOM 1606 N N . VAL A 1 198 ? 3.500 -8.522 19.317 1.00 77.69 198 VAL A N 1
ATOM 1607 C CA . VAL A 1 198 ? 2.527 -8.481 20.418 1.00 77.69 198 VAL A CA 1
ATOM 1608 C C . VAL A 1 198 ? 1.141 -8.133 19.901 1.00 77.69 198 VAL A C 1
ATOM 1610 O O . VAL A 1 198 ? 0.998 -7.480 18.868 1.00 77.69 198 VAL A O 1
ATOM 1613 N N . HIS A 1 199 ? 0.104 -8.558 20.622 1.00 84.44 199 HIS A N 1
ATOM 1614 C CA . HIS A 1 199 ? -1.255 -8.113 20.330 1.00 84.44 199 HIS A CA 1
ATOM 1615 C C . HIS A 1 199 ? -1.358 -6.590 20.446 1.00 84.44 199 HIS A C 1
ATOM 1617 O O . HIS A 1 199 ? -0.826 -5.998 21.389 1.00 84.44 199 HIS A O 1
ATOM 1623 N N . ALA A 1 200 ? -2.045 -5.975 19.483 1.00 84.00 200 ALA A N 1
ATOM 1624 C CA . ALA A 1 200 ? -2.269 -4.539 19.470 1.00 84.00 200 ALA A CA 1
ATOM 1625 C C . ALA A 1 200 ? -3.011 -4.112 20.744 1.00 84.00 200 ALA A C 1
ATOM 1627 O O . ALA A 1 200 ? -4.074 -4.647 21.075 1.00 84.00 200 ALA A O 1
ATOM 1628 N N . LYS A 1 201 ? -2.461 -3.132 21.460 1.00 87.69 201 LYS A N 1
ATOM 1629 C CA . LYS A 1 201 ? -3.112 -2.562 22.642 1.00 87.69 201 LYS A CA 1
ATOM 1630 C C . LYS A 1 201 ? -4.374 -1.795 22.230 1.00 87.69 201 LYS A C 1
ATOM 1632 O O . LYS A 1 201 ? -4.428 -1.276 21.114 1.00 87.69 201 LYS A O 1
ATOM 1637 N N . PRO A 1 202 ? -5.365 -1.628 23.125 1.00 87.81 202 PRO A N 1
ATOM 1638 C CA . PRO A 1 202 ? -6.574 -0.862 22.819 1.00 87.81 202 PRO A CA 1
ATOM 1639 C C . PRO A 1 202 ? -6.289 0.541 22.263 1.00 87.81 202 PRO A C 1
ATOM 1641 O O . PRO A 1 202 ? -6.938 0.967 21.312 1.00 87.81 202 PRO A O 1
ATOM 1644 N N . GLU A 1 203 ? -5.283 1.232 22.799 1.00 87.69 203 GLU A N 1
ATOM 1645 C CA . GLU A 1 203 ? -4.846 2.550 22.320 1.00 87.69 203 GLU A CA 1
ATOM 1646 C C . GLU A 1 203 ? -4.307 2.501 20.881 1.00 87.69 203 GLU A C 1
ATOM 1648 O O . GLU A 1 203 ? -4.684 3.323 20.048 1.00 87.69 203 GLU A O 1
ATOM 1653 N N . GLU A 1 204 ? -3.483 1.499 20.557 1.00 86.25 204 GLU A N 1
ATOM 1654 C CA . GLU A 1 204 ? -2.952 1.289 19.204 1.00 86.25 204 GLU A CA 1
ATOM 1655 C C . GLU A 1 204 ? -4.081 0.967 18.223 1.00 86.25 204 GLU A C 1
ATOM 1657 O O . GLU A 1 204 ? -4.131 1.523 17.128 1.00 86.25 204 GLU A O 1
ATOM 1662 N N . VAL A 1 205 ? -5.045 0.138 18.634 1.00 88.19 205 VAL A N 1
ATOM 1663 C CA . VAL A 1 205 ? -6.241 -0.161 17.837 1.00 88.19 205 VAL A CA 1
ATOM 1664 C C . VAL A 1 205 ? -7.034 1.110 17.531 1.00 88.19 205 VAL A C 1
ATOM 1666 O O . VAL A 1 205 ? -7.465 1.289 16.391 1.00 88.19 205 VAL A O 1
ATOM 1669 N N . GLN A 1 206 ? -7.217 2.009 18.503 1.00 89.25 206 GLN A N 1
ATOM 1670 C CA . GLN A 1 206 ? -7.920 3.273 18.261 1.00 89.25 206 GLN A CA 1
ATOM 1671 C C . GLN A 1 206 ? -7.160 4.177 17.288 1.00 89.25 206 GLN A C 1
ATOM 1673 O O . GLN A 1 206 ? -7.776 4.753 16.391 1.00 89.25 206 GLN A O 1
ATOM 1678 N N . ILE A 1 207 ? -5.831 4.245 17.398 1.00 88.19 207 ILE A N 1
ATOM 1679 C CA . ILE A 1 207 ? -4.989 4.979 16.444 1.00 88.19 207 ILE A CA 1
ATOM 1680 C C . ILE A 1 207 ? -5.146 4.399 15.034 1.00 88.19 207 ILE A C 1
ATOM 1682 O O . ILE A 1 207 ? -5.387 5.143 14.087 1.00 88.19 207 ILE A O 1
ATOM 1686 N N . LEU A 1 208 ? -5.071 3.075 14.879 1.00 88.81 208 LEU A N 1
ATOM 1687 C CA . LEU A 1 208 ? -5.212 2.422 13.575 1.00 88.81 208 LEU A CA 1
ATOM 1688 C C . LEU A 1 208 ? -6.605 2.623 12.970 1.00 88.81 208 LEU A C 1
ATOM 1690 O O . LEU A 1 208 ? -6.720 2.860 11.767 1.00 88.81 208 LEU A O 1
ATOM 1694 N N . LYS A 1 209 ? -7.661 2.585 13.790 1.00 91.12 209 LYS A N 1
ATOM 1695 C CA . LYS A 1 209 ? -9.022 2.924 13.354 1.00 91.12 209 LYS A CA 1
ATOM 1696 C C . LYS A 1 209 ? -9.130 4.381 12.909 1.00 91.12 209 LYS A C 1
ATOM 1698 O O . LYS A 1 209 ? -9.701 4.639 11.851 1.00 91.12 209 LYS A O 1
ATOM 1703 N N . GLY A 1 210 ? -8.549 5.315 13.663 1.00 91.62 210 GLY A N 1
ATOM 1704 C CA . GLY A 1 210 ? -8.488 6.731 13.292 1.00 91.62 210 GLY A CA 1
ATOM 1705 C C . GLY A 1 210 ? -7.747 6.949 11.971 1.00 91.62 210 GLY A C 1
ATOM 1706 O O . GLY A 1 210 ? -8.252 7.612 11.070 1.00 91.62 210 GLY A O 1
ATOM 1707 N N . ASN A 1 211 ? -6.600 6.299 11.797 1.00 92.19 211 ASN A N 1
ATOM 1708 C CA . ASN A 1 211 ? -5.829 6.347 10.560 1.00 92.19 211 ASN A CA 1
ATOM 1709 C C . ASN A 1 211 ? -6.593 5.771 9.356 1.00 92.19 211 ASN A C 1
ATOM 1711 O O . ASN A 1 211 ? -6.544 6.320 8.253 1.00 92.19 211 ASN A O 1
ATOM 1715 N N . LEU A 1 212 ? -7.323 4.673 9.563 1.00 93.19 212 LEU A N 1
ATOM 1716 C CA . LEU A 1 212 ? -8.178 4.081 8.540 1.00 93.19 212 LEU A CA 1
ATOM 1717 C C . LEU A 1 212 ? -9.324 5.023 8.156 1.00 93.19 212 LEU A C 1
ATOM 1719 O O . LEU A 1 212 ? -9.626 5.149 6.969 1.00 93.19 212 LEU A O 1
ATOM 1723 N N . GLN A 1 213 ? -9.901 5.737 9.126 1.00 94.88 213 GLN A N 1
ATOM 1724 C CA . GLN A 1 213 ? -10.883 6.785 8.855 1.00 94.88 213 GLN A CA 1
ATOM 1725 C C . GLN A 1 213 ? -10.273 7.917 8.017 1.00 94.88 213 GLN A C 1
ATOM 1727 O O . GLN A 1 213 ? -10.851 8.294 7.006 1.00 94.88 213 GLN A O 1
ATOM 1732 N N . VAL A 1 214 ? -9.060 8.378 8.337 1.00 94.69 214 VAL A N 1
ATOM 1733 C CA . VAL A 1 214 ? -8.356 9.400 7.537 1.00 94.69 214 VAL A CA 1
ATOM 1734 C C . VAL A 1 214 ? -8.127 8.944 6.092 1.00 94.69 214 VAL A C 1
ATOM 1736 O O . VAL A 1 214 ? -8.259 9.743 5.162 1.00 94.69 214 VAL A O 1
ATOM 1739 N N . ALA A 1 215 ? -7.787 7.669 5.879 1.00 95.19 215 ALA A N 1
ATOM 1740 C CA . ALA A 1 215 ? -7.643 7.106 4.538 1.00 95.19 215 ALA A CA 1
ATOM 1741 C C . ALA A 1 215 ? -8.984 7.061 3.785 1.00 95.19 215 ALA A C 1
ATOM 1743 O O . ALA A 1 215 ? -9.035 7.399 2.602 1.00 95.19 215 ALA A O 1
ATOM 1744 N N . LEU A 1 216 ? -10.066 6.675 4.465 1.00 95.69 216 LEU A N 1
ATOM 1745 C CA . LEU A 1 216 ? -11.422 6.665 3.913 1.00 95.69 216 LEU A CA 1
ATOM 1746 C C . LEU A 1 216 ? -11.895 8.072 3.539 1.00 95.69 216 LEU A C 1
ATOM 1748 O O . LEU A 1 216 ? -12.399 8.252 2.432 1.00 95.69 216 LEU A O 1
ATOM 1752 N N . ASP A 1 217 ? -11.660 9.060 4.400 1.00 95.19 217 ASP A N 1
ATOM 1753 C CA . ASP A 1 217 ? -11.991 10.463 4.144 1.00 95.19 217 ASP A CA 1
ATOM 1754 C C . ASP A 1 217 ? -11.233 10.981 2.913 1.00 95.19 217 ASP A C 1
ATOM 1756 O O . ASP A 1 217 ? -11.830 11.573 2.017 1.00 95.19 217 ASP A O 1
ATOM 1760 N N . ALA A 1 218 ? -9.934 10.675 2.801 1.00 93.69 218 ALA A N 1
ATOM 1761 C CA . ALA A 1 218 ? -9.133 11.036 1.628 1.00 93.69 218 ALA A CA 1
ATOM 1762 C C . ALA A 1 218 ? -9.665 10.404 0.330 1.00 93.69 218 ALA A C 1
ATOM 1764 O O . ALA A 1 218 ? -9.637 11.038 -0.727 1.00 93.69 218 ALA A O 1
ATOM 1765 N N . LEU A 1 219 ? -10.160 9.162 0.391 1.00 93.81 219 LEU A N 1
ATOM 1766 C CA . LEU A 1 219 ? -10.816 8.520 -0.749 1.00 93.81 219 LEU A CA 1
ATOM 1767 C C . LEU A 1 219 ? -12.147 9.207 -1.074 1.00 93.81 219 LEU A C 1
ATOM 1769 O O . LEU A 1 219 ? -12.402 9.487 -2.242 1.00 93.81 219 LEU A O 1
ATOM 1773 N N . SER A 1 220 ? -12.982 9.505 -0.079 1.00 92.38 220 SER A N 1
ATOM 1774 C CA . SER A 1 220 ? -14.251 10.215 -0.278 1.00 92.38 220 SER A CA 1
ATOM 1775 C C . SER A 1 220 ? -14.045 11.585 -0.928 1.00 92.38 220 SER A C 1
ATOM 1777 O O . SER A 1 220 ? -14.647 11.842 -1.970 1.00 92.38 220 SER A O 1
ATOM 1779 N N . GLU A 1 221 ? -13.090 12.388 -0.443 1.00 90.06 221 GLU A N 1
ATOM 1780 C CA . GLU A 1 221 ? -12.709 13.681 -1.039 1.00 90.06 221 GLU A CA 1
ATOM 1781 C C . GLU A 1 221 ? -12.368 13.553 -2.547 1.00 90.06 221 GLU A C 1
ATOM 1783 O O . GLU A 1 221 ? -12.720 14.420 -3.354 1.00 90.06 221 GLU A O 1
ATOM 1788 N N . CYS A 1 222 ? -11.729 12.452 -2.968 1.00 87.19 222 CYS A N 1
ATOM 1789 C CA . CYS A 1 222 ? -11.365 12.209 -4.372 1.00 87.19 222 CYS A CA 1
ATOM 1790 C C . CYS A 1 222 ? -12.550 11.883 -5.293 1.00 87.19 222 CYS A C 1
ATOM 1792 O O . CYS A 1 222 ? -12.470 12.140 -6.498 1.00 87.19 222 CYS A O 1
ATOM 1794 N N . PHE A 1 223 ? -13.605 11.262 -4.763 1.00 84.19 223 PHE A N 1
ATOM 1795 C CA . PHE A 1 223 ? -14.713 10.728 -5.563 1.00 84.19 223 PHE A CA 1
ATOM 1796 C C . PHE A 1 223 ? -16.009 11.533 -5.423 1.00 84.19 223 PHE A C 1
ATOM 1798 O O . PHE A 1 223 ? -16.774 11.590 -6.380 1.00 84.19 223 PHE A O 1
ATOM 1805 N N . GLU A 1 224 ? -16.242 12.200 -4.294 1.00 74.94 224 GLU A N 1
ATOM 1806 C CA . GLU A 1 224 ? -17.410 13.068 -4.077 1.00 74.94 224 GLU A CA 1
ATOM 1807 C C . GLU A 1 224 ? -17.266 14.398 -4.830 1.00 74.94 224 GLU A C 1
ATOM 1809 O O . GLU A 1 224 ? -18.208 14.845 -5.481 1.00 74.94 224 GLU A O 1
ATOM 1814 N N . SER A 1 225 ? -16.043 14.936 -4.924 1.00 55.91 225 SER A N 1
ATOM 1815 C CA . SER A 1 225 ? -15.718 16.115 -5.749 1.00 55.91 225 SER A CA 1
ATOM 1816 C C . SER A 1 225 ? -15.945 15.931 -7.262 1.00 55.91 225 SER A C 1
ATOM 1818 O O . SER A 1 225 ? -15.833 16.889 -8.027 1.00 55.91 225 SER A O 1
ATOM 1820 N N . ARG A 1 226 ? -16.265 14.711 -7.717 1.00 52.78 226 ARG A N 1
ATOM 1821 C CA . ARG A 1 226 ? -16.618 14.396 -9.113 1.00 52.78 226 ARG A CA 1
ATOM 1822 C C . ARG A 1 226 ? -18.116 14.274 -9.372 1.00 52.78 226 ARG A C 1
ATOM 1824 O O . ARG A 1 226 ? -18.503 14.319 -10.535 1.00 52.78 226 ARG A O 1
ATOM 1831 N N . VAL A 1 227 ? -18.933 14.105 -8.334 1.00 49.47 227 VAL A N 1
ATOM 1832 C CA . VAL A 1 227 ? -20.394 13.971 -8.468 1.00 49.47 227 VAL A CA 1
ATOM 1833 C C . VAL A 1 227 ? -21.069 15.349 -8.500 1.00 49.47 227 VAL A C 1
ATOM 1835 O O . VAL A 1 227 ? -22.108 15.508 -9.126 1.00 49.47 227 VAL A O 1
ATOM 1838 N N . GLU A 1 228 ? -20.432 16.382 -7.942 1.00 40.75 228 GLU A N 1
ATOM 1839 C CA . GLU A 1 228 ? -20.942 17.764 -7.922 1.00 40.75 228 GLU A CA 1
ATOM 1840 C C . GLU A 1 228 ? -20.644 18.586 -9.196 1.00 40.75 228 GLU A C 1
ATOM 1842 O O . GLU A 1 228 ? -20.587 19.814 -9.150 1.00 40.75 228 GLU A O 1
ATOM 1847 N N . ALA A 1 229 ? -20.444 17.954 -10.358 1.00 36.91 229 ALA A N 1
ATOM 1848 C CA . ALA A 1 229 ? -20.546 18.676 -11.627 1.00 36.91 229 ALA A CA 1
ATOM 1849 C C . ALA A 1 229 ? -22.035 18.719 -12.018 1.00 36.91 229 ALA A C 1
ATOM 1851 O O . ALA A 1 229 ? -22.579 17.671 -12.369 1.00 36.91 229 ALA A O 1
ATOM 1852 N N . PRO A 1 230 ? -22.720 19.878 -11.950 1.00 37.09 230 PRO A N 1
ATOM 1853 C CA . PRO A 1 230 ? -24.126 19.931 -12.305 1.00 37.09 230 PRO A CA 1
ATOM 1854 C C . PRO A 1 230 ? -24.284 19.590 -13.786 1.00 37.09 230 PRO A C 1
ATOM 1856 O O . PRO A 1 230 ? -23.716 20.257 -14.653 1.00 37.09 230 PRO A O 1
ATOM 1859 N N . GLN A 1 231 ? -25.084 18.563 -14.067 1.00 42.25 231 GLN A N 1
ATOM 1860 C CA . GLN A 1 231 ? -25.735 18.404 -15.359 1.00 42.25 231 GLN A CA 1
ATOM 1861 C C . GLN A 1 231 ? -26.711 19.573 -15.529 1.00 42.25 231 GLN A C 1
ATOM 1863 O O . GLN A 1 231 ? -27.855 19.513 -15.088 1.00 42.25 231 GLN A O 1
ATOM 1868 N N . SER A 1 232 ? -26.251 20.668 -16.130 1.00 38.69 232 SER A N 1
ATOM 1869 C CA . SER A 1 232 ? -27.150 21.629 -16.758 1.00 38.69 232 SER A CA 1
ATOM 1870 C C . SER A 1 232 ? -27.326 21.210 -18.211 1.00 38.69 232 SER A C 1
ATOM 1872 O O . SER A 1 232 ? -26.490 21.523 -19.060 1.00 38.69 232 SER A O 1
ATOM 1874 N N . ASP A 1 233 ? -28.407 20.487 -18.479 1.00 42.72 233 ASP A N 1
ATOM 1875 C CA . ASP A 1 233 ? -28.983 20.425 -19.815 1.00 42.72 233 ASP A CA 1
ATOM 1876 C C . ASP A 1 233 ? -29.376 21.847 -20.227 1.00 42.72 233 ASP A C 1
ATOM 1878 O O . ASP A 1 233 ? -30.163 22.500 -19.532 1.00 42.72 233 ASP A O 1
ATOM 1882 N N . ARG A 1 234 ? -28.804 22.325 -21.336 1.00 37.44 234 ARG A N 1
ATOM 1883 C CA . ARG A 1 234 ? -29.504 23.033 -22.418 1.00 37.44 234 ARG A CA 1
ATOM 1884 C C . ARG A 1 234 ? -28.524 23.381 -23.535 1.00 37.44 234 ARG A C 1
ATOM 1886 O O . ARG A 1 234 ? -27.498 24.019 -23.312 1.00 37.44 234 ARG A O 1
ATOM 1893 N N . ASP A 1 235 ? -28.912 22.964 -24.733 1.00 39.78 235 ASP A N 1
ATOM 1894 C CA . ASP A 1 235 ? -28.422 23.430 -26.023 1.00 39.78 235 ASP A CA 1
ATOM 1895 C C . ASP A 1 235 ? -28.172 24.944 -26.069 1.00 39.78 235 ASP A C 1
ATOM 1897 O O . ASP A 1 235 ? -29.043 25.730 -25.693 1.00 39.78 235 ASP A O 1
ATOM 1901 N N . LEU A 1 236 ? -27.003 25.330 -26.595 1.00 37.50 236 LEU A N 1
ATOM 1902 C CA . LEU A 1 236 ? -26.808 26.258 -27.725 1.00 37.50 236 LEU A CA 1
ATOM 1903 C C . LEU A 1 236 ? -25.345 26.735 -27.778 1.00 37.50 236 LEU A C 1
ATOM 1905 O O . LEU A 1 236 ? -24.862 27.399 -26.868 1.00 37.50 236 LEU A O 1
ATOM 1909 N N . GLY A 1 237 ? -24.686 26.475 -28.911 1.00 31.48 237 GLY A N 1
ATOM 1910 C CA . GLY A 1 237 ? -23.682 27.382 -29.478 1.00 31.48 237 GLY A CA 1
ATOM 1911 C C . GLY A 1 237 ? -22.243 27.294 -28.958 1.00 31.48 237 GLY A C 1
ATOM 1912 O O . GLY A 1 237 ? -21.899 27.871 -27.939 1.00 31.48 237 GLY A O 1
ATOM 1913 N N . ALA A 1 238 ? -21.395 26.658 -29.772 1.00 35.94 238 ALA A N 1
ATOM 1914 C CA . ALA A 1 238 ? -20.018 27.042 -30.110 1.00 35.94 238 ALA A CA 1
ATOM 1915 C C . ALA A 1 238 ? -19.073 27.593 -29.014 1.00 35.94 238 ALA A C 1
ATOM 1917 O O . ALA A 1 238 ? -19.219 28.711 -28.534 1.00 35.94 238 ALA A O 1
ATOM 1918 N N . GLY A 1 239 ? -17.951 26.890 -28.814 1.00 29.34 239 GLY A N 1
ATOM 1919 C CA . GLY A 1 239 ? -16.705 27.516 -28.358 1.00 29.34 239 GLY A CA 1
ATOM 1920 C C . GLY A 1 239 ? -16.053 26.839 -27.160 1.00 29.34 239 GLY A C 1
ATOM 1921 O O . GLY A 1 239 ? -16.313 27.172 -26.011 1.00 29.34 239 GLY A O 1
ATOM 1922 N N . SER A 1 240 ? -15.144 25.914 -27.460 1.00 40.97 240 SER A N 1
ATOM 1923 C CA . SER A 1 240 ? -14.055 25.450 -26.596 1.00 40.97 240 SER A CA 1
ATOM 1924 C C . SER A 1 240 ? -13.548 26.515 -25.608 1.00 40.97 240 SER A C 1
ATOM 1926 O O . SER A 1 240 ? -13.024 27.520 -26.068 1.00 40.97 240 SER A O 1
ATOM 1928 N N . ILE A 1 241 ? -13.595 26.228 -24.297 1.00 39.88 241 ILE A N 1
ATOM 1929 C CA . ILE A 1 241 ? -12.526 26.427 -23.288 1.00 39.88 241 ILE A CA 1
ATOM 1930 C C . ILE A 1 241 ? -12.880 25.511 -22.094 1.00 39.88 241 ILE A C 1
ATOM 1932 O O . ILE A 1 241 ? -13.653 25.873 -21.213 1.00 39.88 241 ILE A O 1
ATOM 1936 N N . PHE A 1 242 ? -12.316 24.301 -22.040 1.00 36.44 242 PHE A N 1
ATOM 1937 C CA . PHE A 1 242 ? -12.354 23.449 -20.838 1.00 36.44 242 PHE A CA 1
ATOM 1938 C C . PHE A 1 242 ? -10.950 22.923 -20.529 1.00 36.44 242 PHE A C 1
ATOM 1940 O O . PHE A 1 242 ? -10.633 21.746 -20.645 1.00 36.44 242 PHE A O 1
ATOM 1947 N N . ALA A 1 243 ? -10.083 23.847 -20.122 1.00 40.16 243 ALA A N 1
ATOM 1948 C CA . ALA A 1 243 ? -8.785 23.550 -19.532 1.00 40.16 243 ALA A CA 1
ATOM 1949 C C . ALA A 1 243 ? -8.488 24.594 -18.449 1.00 40.16 243 ALA A C 1
ATOM 1951 O O . ALA A 1 243 ? -7.720 25.520 -18.673 1.00 40.16 243 ALA A O 1
ATOM 1952 N N . SER A 1 244 ? -9.135 24.512 -17.278 1.00 40.38 244 SER A N 1
ATOM 1953 C CA . SER A 1 244 ? -8.764 25.435 -16.189 1.00 40.38 244 SER A CA 1
ATOM 1954 C C . SER A 1 244 ? -9.045 24.983 -14.757 1.00 40.38 244 SER A C 1
ATOM 1956 O O . SER A 1 244 ? -8.387 25.499 -13.857 1.00 40.38 244 SER A O 1
ATOM 1958 N N . LYS A 1 245 ? -9.965 24.053 -14.470 1.00 36.00 245 LYS A N 1
ATOM 1959 C CA . LYS A 1 245 ? -10.364 23.835 -13.061 1.00 36.00 245 LYS A CA 1
ATOM 1960 C C . LYS A 1 245 ? -9.538 22.788 -12.302 1.00 36.00 245 LYS A C 1
ATOM 1962 O O . LYS A 1 245 ? -9.367 22.925 -11.094 1.00 36.00 245 LYS A O 1
ATOM 1967 N N . THR A 1 246 ? -8.893 21.840 -12.984 1.00 38.38 246 THR A N 1
ATOM 1968 C CA . THR A 1 246 ? -7.981 20.862 -12.352 1.00 38.38 246 THR A CA 1
ATOM 1969 C C . THR A 1 246 ? -6.632 21.454 -11.923 1.00 38.38 246 THR A C 1
ATOM 1971 O O . THR A 1 246 ? -5.976 20.901 -11.045 1.00 38.38 246 THR A O 1
ATOM 1974 N N . GLN A 1 247 ? -6.218 22.609 -12.460 1.00 35.19 247 GLN A N 1
ATOM 1975 C CA . GLN A 1 247 ? -4.977 23.279 -12.039 1.00 35.19 247 GLN A CA 1
ATOM 1976 C C . GLN A 1 247 ? -5.139 24.161 -10.790 1.00 35.19 247 GLN A C 1
ATOM 1978 O O . GLN A 1 247 ? -4.149 24.431 -10.106 1.00 35.19 247 GLN A O 1
ATOM 1983 N N . THR A 1 248 ? -6.357 24.585 -10.448 1.00 33.84 248 THR A N 1
ATOM 1984 C CA . THR A 1 248 ? -6.579 25.538 -9.348 1.00 33.84 248 THR A CA 1
ATOM 1985 C C . THR A 1 248 ? -6.487 24.873 -7.973 1.00 33.84 248 THR A C 1
ATOM 1987 O O . THR A 1 248 ? -5.878 25.439 -7.064 1.00 33.84 248 THR A O 1
ATOM 1990 N N . ALA A 1 249 ? -6.964 23.631 -7.830 1.00 38.03 249 ALA A N 1
ATOM 1991 C CA . ALA A 1 249 ? -6.790 22.858 -6.594 1.00 38.03 249 ALA A CA 1
ATOM 1992 C C . ALA A 1 249 ? -5.307 22.512 -6.324 1.00 38.03 249 ALA A C 1
ATOM 1994 O O . ALA A 1 249 ? -4.851 22.523 -5.184 1.00 38.03 249 ALA A O 1
ATOM 1995 N N . LEU A 1 250 ? -4.514 22.317 -7.384 1.00 38.88 250 LEU A N 1
ATOM 1996 C CA . LEU A 1 250 ? -3.083 21.997 -7.308 1.00 38.88 250 LEU A CA 1
ATOM 1997 C C . LEU A 1 250 ? -2.175 23.194 -6.967 1.00 38.88 250 LEU A C 1
ATOM 1999 O O . LEU A 1 250 ? -1.035 22.988 -6.549 1.00 38.88 250 LEU A O 1
ATOM 2003 N N . ARG A 1 251 ? -2.642 24.443 -7.116 1.00 39.56 251 ARG A N 1
ATOM 2004 C CA . ARG A 1 251 ? -1.848 25.642 -6.769 1.00 39.56 251 ARG A CA 1
ATOM 2005 C C . ARG A 1 251 ? -1.975 26.059 -5.304 1.00 39.56 251 ARG A C 1
ATOM 2007 O O . ARG A 1 251 ? -1.042 26.668 -4.788 1.00 39.56 251 ARG A O 1
ATOM 2014 N N . ARG A 1 252 ? -3.064 25.699 -4.616 1.00 37.50 252 ARG A N 1
ATOM 2015 C CA . ARG A 1 252 ? -3.244 26.028 -3.189 1.00 37.50 252 ARG A CA 1
ATOM 2016 C C . ARG A 1 252 ? -2.398 25.165 -2.244 1.00 37.50 252 ARG A C 1
ATOM 2018 O O . ARG A 1 252 ? -2.066 25.631 -1.166 1.00 37.50 252 ARG A O 1
ATOM 2025 N N . LEU A 1 253 ? -1.950 23.983 -2.674 1.00 41.28 253 LEU A N 1
ATOM 2026 C CA . LEU A 1 253 ? -1.067 23.101 -1.889 1.00 41.28 253 LEU A CA 1
ATOM 2027 C C . LEU A 1 253 ? 0.440 23.316 -2.132 1.00 41.28 253 LEU A C 1
ATOM 2029 O O . LEU A 1 253 ? 1.254 22.668 -1.486 1.00 41.28 253 LEU A O 1
ATOM 2033 N N . LYS A 1 254 ? 0.833 24.220 -3.042 1.00 35.69 254 LYS A N 1
ATOM 2034 C CA . LYS A 1 254 ? 2.245 24.609 -3.263 1.00 35.69 254 LYS A CA 1
ATOM 2035 C C . LYS A 1 254 ? 2.657 25.891 -2.524 1.00 35.69 254 LYS A C 1
ATOM 2037 O O . LYS A 1 254 ? 3.758 26.384 -2.740 1.00 35.69 254 LYS A O 1
ATOM 2042 N N . ARG A 1 255 ? 1.775 26.448 -1.690 1.00 39.22 255 ARG A N 1
ATOM 2043 C CA . ARG A 1 255 ? 2.050 27.606 -0.827 1.00 39.22 255 ARG A CA 1
ATOM 2044 C C . ARG A 1 255 ? 1.681 27.295 0.625 1.00 39.22 255 ARG A C 1
ATOM 2046 O O . ARG A 1 255 ? 0.808 27.958 1.169 1.00 39.22 255 ARG A O 1
ATOM 2053 N N . VAL A 1 256 ? 2.310 26.277 1.208 1.00 37.59 256 VAL A N 1
ATOM 2054 C CA . VAL A 1 256 ? 2.569 26.146 2.654 1.00 37.59 256 VAL A CA 1
ATOM 2055 C C . VAL A 1 256 ? 3.888 25.405 2.802 1.00 37.59 256 VAL A C 1
ATOM 2057 O O . VAL A 1 256 ? 4.040 24.380 2.097 1.00 37.59 256 VAL A O 1
#

Radius of gyration: 20.72 Å; chains: 1; bounding box: 58×49×53 Å